Protein AF-A0A931JXU6-F1 (afdb_monomer)

Radius of gyration: 21.73 Å; Cα contacts (8 Å, |Δi|>4): 541; chains: 1; bounding box: 78×46×54 Å

Structure (mmCIF, N/CA/C/O backbone):
data_AF-A0A931JXU6-F1
#
_entry.id   AF-A0A931JXU6-F1
#
loop_
_atom_site.group_PDB
_atom_site.id
_atom_site.type_symbol
_atom_site.label_atom_id
_atom_site.label_alt_id
_atom_site.label_comp_id
_atom_site.label_asym_id
_atom_site.label_entity_id
_atom_site.label_seq_id
_atom_site.pdbx_PDB_ins_code
_atom_site.Cartn_x
_atom_site.Cartn_y
_atom_site.Cartn_z
_atom_site.occupancy
_atom_site.B_iso_or_equiv
_atom_site.auth_seq_id
_atom_site.auth_comp_id
_atom_site.auth_asym_id
_atom_site.auth_atom_id
_atom_site.pdbx_PDB_model_num
ATOM 1 N N . MET A 1 1 ? -25.471 28.695 16.745 1.00 43.34 1 MET A N 1
ATOM 2 C CA . MET A 1 1 ? -24.002 28.592 16.566 1.00 43.34 1 MET A CA 1
ATOM 3 C C . MET A 1 1 ? -23.548 27.222 17.067 1.00 43.34 1 MET A C 1
ATOM 5 O O . MET A 1 1 ? -23.992 26.890 18.157 1.00 43.34 1 MET A O 1
ATOM 9 N N . PRO A 1 2 ? -22.701 26.446 16.356 1.00 46.66 2 PRO A N 1
ATOM 10 C CA . PRO A 1 2 ? -22.175 26.635 15.002 1.00 46.66 2 PRO A CA 1
ATOM 11 C C . PRO A 1 2 ? -22.571 25.490 14.034 1.00 46.66 2 PRO A C 1
ATOM 13 O O . PRO A 1 2 ? -22.176 24.344 14.198 1.00 46.66 2 PRO A O 1
ATOM 16 N N . SER A 1 3 ? -23.256 25.820 12.936 1.00 48.75 3 SER A N 1
ATOM 17 C CA . SER A 1 3 ? -23.432 24.946 11.756 1.00 48.75 3 SER A CA 1
ATOM 18 C C . SER A 1 3 ? -22.192 24.914 10.836 1.00 48.75 3 SER A C 1
ATOM 20 O O . SER A 1 3 ? -22.212 24.309 9.765 1.00 48.75 3 SER A O 1
ATOM 22 N N . HIS A 1 4 ? -21.087 25.543 11.256 1.00 46.47 4 HIS A N 1
ATOM 23 C CA . HIS A 1 4 ? -19.831 25.641 10.502 1.00 46.47 4 HIS A CA 1
ATOM 24 C C . HIS A 1 4 ? -18.908 24.412 10.620 1.00 46.47 4 HIS A C 1
ATOM 26 O O . HIS A 1 4 ? -17.939 24.307 9.864 1.00 46.47 4 HIS A O 1
ATOM 32 N N . ASP A 1 5 ? -19.207 23.463 11.513 1.00 59.47 5 ASP A N 1
ATOM 33 C CA . ASP A 1 5 ? -18.286 22.358 11.821 1.00 59.47 5 ASP A CA 1
ATOM 34 C C . ASP A 1 5 ? -18.431 21.157 10.862 1.00 59.47 5 ASP A C 1
ATOM 36 O O . ASP A 1 5 ? -17.449 20.531 10.454 1.00 59.47 5 ASP A O 1
ATOM 40 N N . HIS A 1 6 ? -19.652 20.878 10.390 1.00 62.09 6 HIS A N 1
ATOM 41 C CA . HIS A 1 6 ? -19.904 19.745 9.491 1.00 62.09 6 HIS A CA 1
ATOM 42 C C . HIS A 1 6 ? -19.288 19.933 8.098 1.00 62.09 6 HIS A C 1
ATOM 44 O O . HIS A 1 6 ? -18.704 18.999 7.545 1.00 62.09 6 HIS A O 1
ATOM 50 N N . THR A 1 7 ? -19.369 21.142 7.535 1.00 72.38 7 THR A N 1
ATOM 51 C CA . THR A 1 7 ? -18.861 21.432 6.183 1.00 72.38 7 THR A CA 1
ATOM 52 C C . THR A 1 7 ? -17.334 21.403 6.135 1.00 72.38 7 THR A C 1
ATOM 54 O O . THR A 1 7 ? -16.753 20.838 5.206 1.00 72.38 7 THR A O 1
ATOM 57 N N . THR A 1 8 ? -16.678 21.942 7.163 1.00 75.44 8 THR A N 1
ATOM 58 C CA . THR A 1 8 ? -15.216 21.949 7.303 1.00 75.44 8 THR A CA 1
ATOM 59 C C . THR A 1 8 ? -14.674 20.535 7.531 1.00 75.44 8 THR A C 1
ATOM 61 O O . THR A 1 8 ? -13.729 20.121 6.857 1.00 75.44 8 THR A O 1
ATOM 64 N N . SER A 1 9 ? -15.329 19.753 8.399 1.00 83.31 9 SER A N 1
ATOM 65 C CA . SER A 1 9 ? -15.004 18.341 8.648 1.00 83.31 9 SER A CA 1
ATOM 66 C C . SER A 1 9 ? -15.115 17.489 7.373 1.00 83.31 9 SER A C 1
ATOM 68 O O . SER A 1 9 ? -14.209 16.713 7.060 1.00 83.31 9 SER A O 1
ATOM 70 N N . HIS A 1 10 ? -16.175 17.686 6.582 1.00 87.44 10 HIS A N 1
ATOM 71 C CA . HIS A 1 10 ? -16.376 16.968 5.321 1.00 87.44 10 HIS A CA 1
ATOM 72 C C . HIS A 1 10 ? -15.339 17.351 4.251 1.00 87.44 10 HIS A C 1
ATOM 74 O O . HIS A 1 10 ? -14.749 16.473 3.620 1.00 87.44 10 HIS A O 1
ATOM 80 N N . ARG A 1 11 ? -15.059 18.652 4.069 1.00 92.31 11 ARG A N 1
ATOM 81 C CA . ARG A 1 11 ? -14.029 19.138 3.127 1.00 92.31 11 ARG A CA 1
ATOM 82 C C . ARG A 1 11 ? -12.656 18.554 3.440 1.00 92.31 11 ARG A C 1
ATOM 84 O O . ARG A 1 11 ? -11.977 18.088 2.529 1.00 92.31 11 ARG A O 1
ATOM 91 N N . LEU A 1 12 ? -12.274 18.531 4.717 1.00 92.81 12 LEU A N 1
ATOM 92 C CA . LEU A 1 12 ? -11.020 17.919 5.146 1.00 92.81 12 LEU A CA 1
ATOM 93 C C . LEU A 1 12 ? -10.972 16.429 4.786 1.00 92.81 12 LEU A C 1
ATOM 95 O O . LEU A 1 12 ? -9.962 15.975 4.259 1.00 92.81 12 LEU A O 1
ATOM 99 N N . GLY A 1 13 ? -12.065 15.692 5.005 1.00 92.00 13 GLY A N 1
ATOM 100 C CA . GLY A 1 13 ? -12.167 14.284 4.615 1.00 92.00 13 GLY A CA 1
ATOM 101 C C . GLY A 1 13 ? -11.973 14.049 3.113 1.00 92.00 13 GLY A C 1
ATOM 102 O O . GLY A 1 13 ? -11.276 13.114 2.719 1.00 92.00 13 GLY A O 1
ATOM 103 N N . VAL A 1 14 ? -12.545 14.915 2.268 1.00 95.25 14 VAL A N 1
ATOM 104 C CA . VAL A 1 14 ? -12.366 14.852 0.805 1.00 95.25 14 VAL A CA 1
ATOM 105 C C . VAL A 1 14 ? -10.914 15.134 0.416 1.00 95.25 14 VAL A C 1
ATOM 107 O O . VAL A 1 14 ? -10.331 14.403 -0.382 1.00 95.25 14 VAL A O 1
ATOM 110 N N . ILE A 1 15 ? -10.298 16.158 1.007 1.00 96.50 15 ILE A N 1
ATOM 111 C CA . ILE A 1 15 ? -8.893 16.487 0.742 1.00 96.50 15 ILE A CA 1
ATOM 112 C C . ILE A 1 15 ? -7.996 15.304 1.117 1.00 96.50 15 ILE A C 1
ATOM 114 O O . ILE A 1 15 ? -7.167 14.880 0.313 1.00 96.50 15 ILE A O 1
ATOM 118 N N . THR A 1 16 ? -8.175 14.722 2.304 1.00 95.81 16 THR A N 1
ATOM 119 C CA . THR A 1 16 ? -7.313 13.627 2.756 1.00 95.81 16 THR A CA 1
ATOM 120 C C . THR A 1 16 ? -7.529 12.335 1.972 1.00 95.81 16 THR A C 1
ATOM 122 O O . THR A 1 1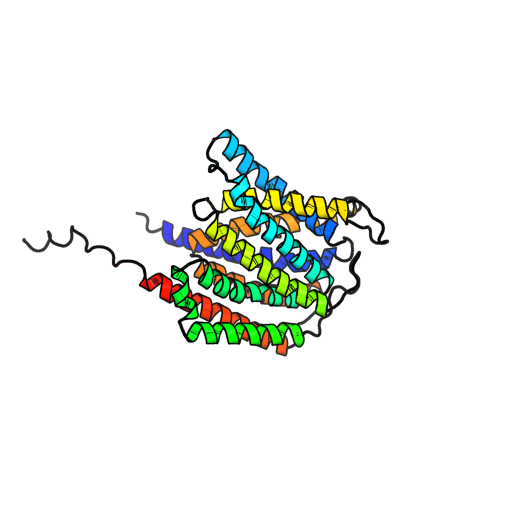6 ? -6.552 11.633 1.705 1.00 95.81 16 THR A O 1
ATOM 125 N N . VAL A 1 17 ? -8.747 12.012 1.519 1.00 96.31 17 VAL A N 1
ATOM 126 C CA . VAL A 1 17 ? -8.941 10.821 0.669 1.00 96.31 17 VAL A CA 1
ATOM 127 C C . VAL A 1 17 ? -8.294 10.992 -0.708 1.00 96.31 17 VAL A C 1
ATOM 129 O O . VAL A 1 17 ? -7.687 10.051 -1.214 1.00 96.31 17 VAL A O 1
ATOM 132 N N . VAL A 1 18 ? -8.337 12.198 -1.285 1.00 96.94 18 VAL A N 1
ATOM 133 C CA . VAL A 1 18 ? -7.654 12.498 -2.554 1.00 96.94 18 VAL A CA 1
ATOM 134 C C . VAL A 1 18 ? -6.137 12.438 -2.381 1.00 96.94 18 VAL A C 1
ATOM 136 O O . VAL A 1 18 ? -5.459 11.799 -3.182 1.00 96.94 18 VAL A O 1
ATOM 139 N N . LEU A 1 19 ? -5.593 13.023 -1.310 1.00 96.81 19 LEU A N 1
ATOM 140 C CA . LEU A 1 19 ? -4.160 12.931 -1.007 1.00 96.81 19 LEU A CA 1
ATOM 141 C C . LEU A 1 19 ? -3.713 11.480 -0.799 1.00 96.81 19 LEU A C 1
ATOM 143 O O . LEU A 1 19 ? -2.657 11.090 -1.291 1.00 96.81 19 LEU A O 1
ATOM 147 N N . THR A 1 20 ? -4.537 10.660 -0.141 1.00 96.50 20 THR A N 1
ATOM 148 C CA . THR A 1 20 ? -4.295 9.214 -0.006 1.00 96.50 20 THR A CA 1
ATOM 149 C C . THR A 1 20 ? -4.226 8.543 -1.373 1.00 96.50 20 THR A C 1
ATOM 151 O O . THR A 1 20 ? -3.269 7.826 -1.661 1.00 96.50 20 THR A O 1
ATOM 154 N N . LEU A 1 21 ? -5.223 8.792 -2.226 1.00 96.94 21 LEU A N 1
ATOM 155 C CA . LEU A 1 21 ? -5.295 8.222 -3.567 1.00 96.94 21 LEU A CA 1
ATOM 156 C C . LEU A 1 21 ? -4.044 8.573 -4.380 1.00 96.94 21 LEU A C 1
ATOM 158 O O . LEU A 1 21 ? -3.439 7.683 -4.974 1.00 96.94 21 LEU A O 1
ATOM 162 N N . LEU A 1 22 ? -3.618 9.837 -4.367 1.00 96.94 22 LEU A N 1
ATOM 163 C CA . LEU A 1 22 ? -2.416 10.288 -5.074 1.00 96.94 22 LEU A CA 1
ATOM 164 C C . LEU A 1 22 ? -1.137 9.661 -4.497 1.00 96.94 22 LEU A C 1
ATOM 166 O O . LEU A 1 22 ? -0.290 9.189 -5.254 1.00 96.94 22 LEU A O 1
ATOM 170 N N . ALA A 1 23 ? -1.015 9.593 -3.171 1.00 96.25 23 ALA A N 1
ATOM 171 C CA . ALA A 1 23 ? 0.143 9.016 -2.489 1.00 96.25 23 ALA A CA 1
ATOM 172 C C . ALA A 1 23 ? 0.322 7.517 -2.764 1.00 96.25 23 ALA A C 1
ATOM 174 O O . ALA A 1 23 ? 1.426 7.034 -3.027 1.00 96.25 23 ALA A O 1
ATOM 175 N N . TRP A 1 24 ? -0.771 6.761 -2.726 1.00 95.62 24 TRP A N 1
ATOM 176 C CA . TRP A 1 24 ? -0.734 5.328 -3.004 1.00 95.62 24 TRP A CA 1
ATOM 177 C C . TRP A 1 24 ? -0.637 5.032 -4.502 1.00 95.62 24 TRP A C 1
ATOM 179 O O . TRP A 1 24 ? -0.071 4.007 -4.876 1.00 95.62 24 TRP A O 1
ATOM 189 N N . SER A 1 25 ? -1.104 5.935 -5.369 1.00 97.00 25 SER A N 1
ATOM 190 C CA . SER A 1 25 ? -0.923 5.808 -6.823 1.00 97.00 25 SER A CA 1
ATOM 191 C C . SER A 1 25 ? 0.504 6.119 -7.275 1.00 97.00 25 SER A C 1
ATOM 193 O O . SER A 1 25 ? 0.990 5.512 -8.224 1.00 97.00 25 SER A O 1
ATOM 195 N N . SER A 1 26 ? 1.217 7.024 -6.602 1.00 96.56 26 SER A N 1
ATOM 196 C CA . SER A 1 26 ? 2.616 7.317 -6.944 1.00 96.56 26 SER A CA 1
ATOM 197 C C . SER A 1 26 ? 3.577 6.203 -6.519 1.00 96.56 26 SER A C 1
ATOM 199 O O . SER A 1 26 ? 4.626 6.021 -7.129 1.00 96.56 26 SER A O 1
ATOM 201 N N . THR A 1 27 ? 3.209 5.414 -5.506 1.00 95.81 27 THR A N 1
ATOM 202 C CA . THR A 1 27 ? 4.066 4.369 -4.932 1.00 95.81 27 THR A CA 1
ATOM 203 C C . THR A 1 27 ? 4.531 3.315 -5.954 1.00 95.81 27 THR A C 1
ATOM 205 O O . THR A 1 27 ? 5.743 3.129 -6.069 1.00 95.81 27 THR A O 1
ATOM 208 N N . PRO A 1 28 ? 3.648 2.649 -6.726 1.00 95.62 28 PRO A N 1
ATOM 209 C CA . PRO A 1 28 ? 4.067 1.722 -7.783 1.00 95.62 28 PRO A CA 1
ATOM 210 C C . PRO A 1 28 ? 4.999 2.352 -8.825 1.00 95.62 28 PRO A C 1
ATOM 212 O O . PRO A 1 28 ? 5.930 1.704 -9.297 1.00 95.62 28 PRO A O 1
ATOM 215 N N . LEU A 1 29 ? 4.778 3.629 -9.156 1.00 95.50 29 LEU A N 1
ATOM 216 C CA . LEU A 1 29 ? 5.592 4.352 -10.134 1.00 95.50 29 LEU A CA 1
ATOM 217 C C . LEU A 1 29 ? 7.003 4.589 -9.602 1.00 95.50 29 LEU A C 1
ATOM 219 O O . LEU A 1 29 ? 7.970 4.342 -10.312 1.00 95.50 29 LEU A O 1
ATOM 223 N N . PHE A 1 30 ? 7.138 5.005 -8.340 1.00 95.94 30 PHE A N 1
ATOM 224 C CA . PHE A 1 30 ? 8.450 5.145 -7.711 1.00 95.94 30 PHE A CA 1
ATOM 225 C C . PHE A 1 30 ? 9.186 3.811 -7.628 1.00 95.94 30 PHE A C 1
ATOM 227 O O . PHE A 1 30 ? 10.376 3.764 -7.921 1.00 95.94 30 PHE A O 1
ATOM 234 N N . ILE A 1 31 ? 8.490 2.721 -7.292 1.00 95.38 31 ILE A N 1
ATOM 235 C CA . ILE A 1 31 ? 9.105 1.388 -7.267 1.00 95.38 31 ILE A CA 1
ATOM 236 C C . ILE A 1 31 ? 9.690 1.044 -8.638 1.00 95.38 31 ILE A C 1
ATOM 238 O O . ILE A 1 31 ? 10.838 0.621 -8.705 1.00 95.38 31 ILE A O 1
ATOM 242 N N . GLN A 1 32 ? 8.951 1.278 -9.725 1.00 93.56 32 GLN A N 1
ATOM 243 C CA . GLN A 1 32 ? 9.463 1.023 -11.076 1.00 93.56 32 GLN A CA 1
ATOM 244 C C . GLN A 1 32 ? 10.580 1.963 -11.492 1.00 93.56 32 GLN A C 1
ATOM 246 O O . GLN A 1 32 ? 11.544 1.517 -12.104 1.00 93.56 32 GLN A O 1
ATOM 251 N N . HIS A 1 33 ? 10.475 3.241 -11.136 1.00 93.81 33 HIS A N 1
ATOM 252 C CA . HIS A 1 33 ? 11.523 4.214 -11.407 1.00 93.81 33 HIS A CA 1
ATOM 253 C C . HIS A 1 33 ? 12.861 3.779 -10.791 1.00 93.81 33 HIS A C 1
ATOM 255 O O . HIS A 1 33 ? 13.890 3.826 -11.461 1.00 93.81 33 HIS A O 1
ATOM 261 N N . PHE A 1 34 ? 12.835 3.296 -9.545 1.00 94.62 34 PHE A N 1
ATOM 262 C CA . PHE A 1 34 ? 14.031 2.852 -8.830 1.00 94.62 34 PHE A CA 1
ATOM 263 C C . PHE A 1 34 ? 14.433 1.397 -9.105 1.00 94.62 34 PHE A C 1
ATOM 265 O O . PHE A 1 34 ? 15.553 1.028 -8.774 1.00 94.62 34 PHE A O 1
ATOM 272 N N . ALA A 1 35 ? 13.592 0.575 -9.741 1.00 94.12 35 ALA A N 1
ATOM 273 C CA . ALA A 1 35 ? 13.919 -0.828 -10.034 1.00 94.12 35 ALA A CA 1
ATOM 274 C C . ALA A 1 35 ? 15.150 -0.989 -10.948 1.00 94.12 35 ALA A C 1
ATOM 276 O O . ALA A 1 35 ? 15.780 -2.043 -10.965 1.00 94.12 35 ALA A O 1
ATOM 277 N N . HIS A 1 36 ? 15.505 0.056 -11.701 1.00 90.12 36 HIS A N 1
ATOM 278 C CA . HIS A 1 36 ? 16.698 0.093 -12.548 1.00 90.12 36 HIS A CA 1
ATOM 279 C C . HIS A 1 36 ? 18.004 0.312 -11.770 1.00 90.12 36 HIS A C 1
ATOM 281 O O . HIS A 1 36 ? 19.072 0.009 -12.292 1.00 90.12 36 HIS A O 1
ATOM 287 N N . SER A 1 37 ? 17.937 0.865 -10.556 1.00 91.44 37 SER A N 1
ATOM 288 C CA . SER A 1 37 ? 19.110 1.234 -9.750 1.00 91.44 37 SER A CA 1
ATOM 289 C C . SER A 1 37 ? 19.187 0.511 -8.408 1.00 91.44 37 SER A C 1
ATOM 291 O O . SER A 1 37 ? 20.269 0.406 -7.838 1.00 91.44 37 SER A O 1
ATOM 293 N N . LEU A 1 38 ? 18.065 0.000 -7.907 1.00 94.44 38 LEU A N 1
ATOM 294 C CA . LEU A 1 38 ? 17.972 -0.727 -6.650 1.00 94.44 38 LEU A CA 1
ATOM 295 C C . LEU A 1 38 ? 17.362 -2.096 -6.870 1.00 94.44 38 LEU A C 1
ATOM 297 O O . LEU A 1 38 ? 16.402 -2.237 -7.624 1.00 94.44 38 LEU A O 1
ATOM 301 N N . ASP A 1 39 ? 17.876 -3.081 -6.141 1.00 95.19 39 ASP A N 1
ATOM 302 C CA . ASP A 1 39 ? 17.159 -4.330 -5.962 1.00 95.19 39 ASP A CA 1
ATOM 303 C C . ASP A 1 39 ? 15.946 -4.129 -5.036 1.00 95.19 39 ASP A C 1
ATOM 305 O O . ASP A 1 39 ? 15.841 -3.181 -4.244 1.00 95.19 39 ASP A O 1
ATOM 309 N N . VAL A 1 40 ? 15.016 -5.072 -5.127 1.00 95.69 40 VAL A N 1
ATOM 310 C CA . VAL A 1 40 ? 13.751 -5.049 -4.391 1.00 95.69 40 VAL A CA 1
ATOM 311 C C . VAL A 1 40 ? 13.918 -5.057 -2.871 1.00 95.69 40 VAL A C 1
ATOM 313 O O . VAL A 1 40 ? 13.136 -4.403 -2.176 1.00 95.69 40 VAL A O 1
ATOM 316 N N . TRP A 1 41 ? 14.921 -5.756 -2.340 1.00 96.88 41 TRP A N 1
ATOM 317 C CA . TRP A 1 41 ? 15.167 -5.872 -0.907 1.00 96.88 41 TRP A CA 1
ATOM 318 C C . TRP A 1 41 ? 15.746 -4.577 -0.354 1.00 96.88 41 TRP A C 1
ATOM 320 O O . TRP A 1 41 ? 15.212 -4.063 0.630 1.00 96.88 41 TRP A O 1
ATOM 330 N N . SER A 1 42 ? 16.747 -3.998 -1.025 1.00 96.56 42 SER A N 1
ATOM 331 C CA . SER A 1 42 ? 17.256 -2.652 -0.715 1.00 96.56 42 SER A CA 1
ATOM 332 C C . SER A 1 42 ? 16.146 -1.612 -0.758 1.00 96.56 42 SER A C 1
ATOM 334 O O . SER A 1 42 ? 15.972 -0.836 0.185 1.00 96.56 42 SER A O 1
ATOM 336 N N . SER A 1 43 ? 15.348 -1.622 -1.829 1.00 95.62 43 SER A N 1
ATOM 337 C CA . SER A 1 43 ? 14.244 -0.682 -1.997 1.00 95.62 43 SER A CA 1
ATOM 338 C C . SER A 1 43 ? 13.232 -0.800 -0.852 1.00 95.62 43 SER A C 1
ATOM 340 O O . SER A 1 43 ? 12.925 0.191 -0.190 1.00 95.62 43 SER A O 1
ATOM 342 N N . ASN A 1 44 ? 12.738 -2.002 -0.549 1.00 95.94 44 ASN A N 1
ATOM 343 C CA . ASN A 1 44 ? 11.747 -2.181 0.514 1.00 95.94 44 ASN A CA 1
ATOM 344 C C . ASN A 1 44 ? 12.305 -1.913 1.914 1.00 95.94 44 ASN A C 1
ATOM 346 O O . ASN A 1 44 ? 11.625 -1.257 2.709 1.00 95.94 44 ASN A O 1
ATOM 350 N N . GLY A 1 45 ? 13.510 -2.402 2.215 1.00 97.19 45 GLY A N 1
ATOM 351 C CA . GLY A 1 45 ? 14.142 -2.255 3.524 1.00 97.19 45 GLY A CA 1
ATOM 352 C C . GLY A 1 45 ? 14.296 -0.790 3.913 1.00 97.19 45 GLY A C 1
ATOM 353 O O . GLY A 1 45 ? 13.792 -0.376 4.957 1.00 97.19 45 GLY A O 1
ATOM 354 N N . TRP A 1 46 ? 14.886 0.024 3.035 1.00 97.38 46 TRP A N 1
ATOM 355 C CA . TRP A 1 46 ? 15.054 1.455 3.287 1.00 97.38 46 TRP A CA 1
ATOM 356 C C . TRP A 1 46 ? 13.732 2.214 3.366 1.00 97.38 46 TRP A C 1
ATOM 358 O O . TRP A 1 46 ? 13.530 2.997 4.298 1.00 97.38 46 TRP A O 1
ATOM 368 N N . ARG A 1 47 ? 12.795 1.964 2.440 1.00 96.31 47 ARG A N 1
ATOM 369 C CA . ARG A 1 47 ? 11.495 2.661 2.436 1.00 96.31 47 ARG A CA 1
ATOM 370 C C . ARG A 1 47 ? 10.737 2.440 3.744 1.00 96.31 47 ARG A C 1
ATOM 372 O O . ARG A 1 47 ? 10.173 3.384 4.305 1.00 96.31 47 ARG A O 1
ATOM 379 N N . TYR A 1 48 ? 10.759 1.213 4.262 1.00 95.94 48 TYR A N 1
ATOM 380 C CA . TYR A 1 48 ? 10.139 0.893 5.544 1.00 95.94 48 TYR A CA 1
ATOM 381 C C . TYR A 1 48 ? 10.953 1.353 6.752 1.00 95.94 48 TYR A C 1
ATOM 383 O O . TYR A 1 48 ? 10.343 1.747 7.744 1.00 95.94 48 TYR A O 1
ATOM 391 N N . ALA A 1 49 ? 12.285 1.376 6.682 1.00 97.00 49 ALA A N 1
ATOM 392 C CA . ALA A 1 49 ? 13.120 1.949 7.736 1.00 97.00 49 ALA A CA 1
ATOM 393 C C . ALA A 1 49 ? 12.803 3.439 7.947 1.00 97.00 49 ALA A C 1
ATOM 395 O O . ALA A 1 49 ? 12.556 3.863 9.077 1.00 97.00 49 ALA A O 1
ATOM 396 N N . PHE A 1 50 ? 12.699 4.224 6.868 1.00 95.94 50 PHE A N 1
ATOM 397 C CA . PHE A 1 50 ? 12.309 5.636 6.957 1.00 95.94 50 PHE A CA 1
ATOM 398 C C . PHE A 1 50 ? 10.913 5.812 7.557 1.00 95.94 50 PHE A C 1
ATOM 400 O O . PHE A 1 50 ? 10.716 6.634 8.455 1.00 95.94 50 PHE A O 1
ATOM 407 N N . ALA A 1 51 ? 9.943 5.012 7.109 1.00 93.38 51 ALA A N 1
ATOM 408 C CA . ALA A 1 51 ? 8.598 5.047 7.672 1.00 93.38 51 ALA A CA 1
ATOM 409 C C . ALA A 1 51 ? 8.590 4.671 9.164 1.00 93.38 51 ALA A C 1
ATOM 411 O O . ALA A 1 51 ? 7.918 5.325 9.961 1.00 93.38 51 ALA A O 1
ATOM 412 N N . ALA A 1 52 ? 9.358 3.657 9.565 1.00 95.62 52 ALA A N 1
ATOM 413 C CA . ALA A 1 52 ? 9.478 3.242 10.955 1.00 95.62 52 ALA A CA 1
ATOM 414 C C . ALA A 1 52 ? 10.067 4.347 11.837 1.00 95.62 52 ALA A C 1
ATOM 416 O O . ALA A 1 52 ? 9.510 4.607 12.902 1.00 95.62 52 ALA A O 1
ATOM 417 N N . ILE A 1 53 ? 11.101 5.056 11.375 1.00 96.25 53 ILE A N 1
ATOM 418 C CA . ILE A 1 53 ? 11.675 6.209 12.088 1.00 96.25 53 ILE A CA 1
ATOM 419 C C . ILE A 1 53 ? 10.618 7.299 12.299 1.00 96.25 53 ILE A C 1
ATOM 421 O O . ILE A 1 53 ? 10.474 7.802 13.411 1.00 96.25 53 ILE A O 1
ATOM 425 N N . ILE A 1 54 ? 9.830 7.621 11.270 1.00 94.75 54 ILE A N 1
ATOM 426 C CA . ILE A 1 54 ? 8.760 8.631 11.360 1.00 94.75 54 ILE A CA 1
ATOM 427 C C . ILE A 1 54 ? 7.678 8.224 12.368 1.00 94.75 54 ILE A C 1
ATOM 429 O O . ILE A 1 54 ? 7.135 9.075 13.073 1.00 94.75 54 ILE A O 1
ATOM 433 N N . TRP A 1 55 ? 7.371 6.929 12.464 1.00 94.44 55 TRP A N 1
ATOM 434 C CA . TRP A 1 55 ? 6.325 6.413 13.349 1.00 94.44 55 TRP A CA 1
ATOM 435 C C . TRP A 1 55 ? 6.796 6.030 14.753 1.00 94.44 55 TRP A C 1
ATOM 437 O O . TRP A 1 55 ? 5.968 5.909 15.660 1.00 94.44 55 TRP A O 1
ATOM 447 N N . ALA A 1 56 ? 8.102 5.887 14.976 1.00 96.44 56 ALA A N 1
ATOM 448 C CA . ALA A 1 56 ? 8.665 5.541 16.277 1.00 96.44 56 ALA A CA 1
ATOM 449 C C . ALA A 1 56 ? 8.262 6.523 17.402 1.00 96.44 56 ALA A C 1
ATOM 451 O O . ALA A 1 56 ? 7.880 6.042 18.476 1.00 96.44 56 ALA A O 1
ATOM 452 N N . PRO A 1 57 ? 8.230 7.861 17.193 1.00 96.50 57 PRO A N 1
ATOM 453 C CA . PRO A 1 57 ? 7.793 8.811 18.215 1.00 96.50 57 PRO A CA 1
ATOM 454 C C . PRO A 1 57 ? 6.405 8.519 18.790 1.00 96.50 57 PRO A C 1
ATOM 456 O O . PRO A 1 57 ? 6.207 8.697 19.989 1.00 96.50 57 PRO A O 1
ATOM 459 N N . VAL A 1 58 ? 5.456 8.012 17.993 1.00 94.94 58 VAL A N 1
ATOM 460 C CA . VAL A 1 58 ? 4.103 7.677 18.479 1.00 94.94 58 VAL A CA 1
ATOM 461 C C . VAL A 1 58 ? 4.157 6.604 19.566 1.00 94.94 58 VAL A C 1
ATOM 463 O O . VAL A 1 58 ? 3.481 6.718 20.591 1.00 94.94 58 VAL A O 1
ATOM 466 N N . LEU A 1 59 ? 5.002 5.588 19.386 1.00 96.44 59 LEU A N 1
ATOM 467 C CA . LEU A 1 59 ? 5.172 4.517 20.366 1.00 96.44 59 LEU A CA 1
ATOM 468 C C . LEU A 1 59 ? 6.015 4.964 21.558 1.00 96.44 59 LEU A C 1
ATOM 470 O O . LEU A 1 59 ? 5.674 4.633 22.692 1.00 96.44 59 LEU A O 1
ATOM 474 N N . ILE A 1 60 ? 7.080 5.734 21.324 1.00 97.12 60 ILE A N 1
ATOM 475 C CA . ILE A 1 60 ? 7.947 6.254 22.391 1.00 97.12 60 ILE A CA 1
ATOM 476 C C . ILE A 1 60 ? 7.135 7.159 23.323 1.00 97.12 60 ILE A C 1
ATOM 478 O O . ILE A 1 60 ? 7.089 6.922 24.531 1.00 97.12 60 ILE A O 1
ATOM 482 N N . ILE A 1 61 ? 6.421 8.142 22.768 1.00 97.12 61 ILE A N 1
ATOM 483 C CA . ILE A 1 61 ? 5.571 9.061 23.534 1.00 97.12 61 ILE A CA 1
ATOM 484 C C . ILE A 1 61 ? 4.455 8.287 24.238 1.00 97.12 61 ILE A C 1
ATOM 486 O O . ILE A 1 61 ? 4.215 8.509 25.425 1.00 97.12 61 ILE A O 1
ATOM 490 N N . GLY A 1 62 ? 3.803 7.345 23.550 1.00 95.69 62 GLY A N 1
ATOM 491 C CA . GLY A 1 62 ? 2.771 6.508 24.159 1.00 95.69 62 GLY A CA 1
ATOM 492 C C . GLY A 1 62 ? 3.297 5.669 25.329 1.00 95.69 62 GLY A C 1
ATOM 493 O O . GLY A 1 62 ? 2.616 5.520 26.345 1.00 95.69 62 GLY A O 1
ATOM 494 N N . ARG A 1 63 ? 4.522 5.137 25.225 1.00 95.25 63 ARG A N 1
ATOM 495 C CA . ARG A 1 63 ? 5.171 4.357 26.288 1.00 95.25 63 ARG A CA 1
ATOM 496 C C . ARG A 1 63 ? 5.495 5.232 27.492 1.00 95.25 63 ARG A C 1
ATOM 498 O O . ARG A 1 63 ? 5.174 4.837 28.612 1.00 95.25 63 ARG A O 1
ATOM 505 N N . VAL A 1 64 ? 6.077 6.410 27.264 1.00 96.81 64 VAL A N 1
ATOM 506 C CA . VAL A 1 64 ? 6.405 7.386 28.318 1.00 96.81 64 VAL A CA 1
ATOM 507 C C . VAL A 1 64 ? 5.140 7.849 29.042 1.00 96.81 64 VAL A C 1
ATOM 509 O O . VAL A 1 64 ? 5.106 7.874 30.269 1.00 96.81 64 VAL A O 1
ATOM 512 N N . ARG A 1 65 ? 4.064 8.131 28.297 1.00 96.06 65 ARG A N 1
ATOM 513 C CA . ARG A 1 65 ? 2.763 8.545 28.852 1.00 96.06 65 ARG A CA 1
ATOM 514 C C . ARG A 1 65 ? 1.915 7.390 29.392 1.00 96.06 65 ARG A C 1
ATOM 516 O O . ARG A 1 65 ? 0.829 7.637 29.903 1.00 96.06 65 ARG A O 1
ATOM 523 N N . ARG A 1 66 ? 2.385 6.141 29.281 1.00 93.75 66 ARG A N 1
ATOM 524 C CA . ARG A 1 66 ? 1.664 4.917 29.682 1.00 93.75 66 ARG A CA 1
ATOM 525 C C . ARG A 1 66 ? 0.269 4.786 29.048 1.00 93.75 66 ARG A C 1
ATOM 527 O O . ARG A 1 66 ? -0.630 4.209 29.649 1.00 93.75 66 ARG A O 1
ATOM 534 N N . THR A 1 67 ? 0.101 5.284 27.823 1.00 94.06 67 THR A N 1
ATOM 535 C CA . THR A 1 67 ? -1.163 5.223 27.067 1.00 94.06 67 THR A CA 1
ATOM 536 C C . THR A 1 67 ? -1.226 4.048 26.090 1.00 94.06 67 THR A C 1
ATOM 538 O O . THR A 1 67 ? -2.254 3.838 25.450 1.00 94.06 67 THR A O 1
ATOM 541 N N . LEU A 1 68 ? -0.144 3.270 25.952 1.00 94.81 68 LEU A N 1
ATOM 542 C CA . LEU A 1 68 ? -0.138 2.104 25.068 1.00 94.81 68 LEU A CA 1
ATOM 543 C C . LEU A 1 68 ? -0.997 0.962 25.637 1.00 94.81 68 LEU A C 1
ATOM 545 O O . LEU A 1 68 ? -0.823 0.591 26.803 1.00 94.81 68 LEU A O 1
ATOM 549 N N . PRO A 1 69 ? -1.854 0.336 24.811 1.00 93.81 69 PRO A N 1
ATOM 550 C CA . PRO A 1 69 ? -2.612 -0.844 25.206 1.00 93.81 69 PRO A CA 1
ATOM 551 C C . PRO A 1 69 ? -1.711 -1.994 25.668 1.00 93.81 69 PRO A C 1
ATOM 553 O O . PRO A 1 69 ? -0.641 -2.250 25.100 1.00 93.81 69 PRO A O 1
ATOM 556 N N . LYS A 1 70 ? -2.166 -2.743 26.677 1.00 92.50 70 LYS A N 1
ATOM 557 C CA . LYS A 1 70 ? -1.465 -3.947 27.142 1.00 92.50 70 LYS A CA 1
ATOM 558 C C . LYS A 1 70 ? -1.387 -4.977 26.011 1.00 92.50 70 LYS A C 1
ATOM 560 O O . LYS A 1 70 ? -2.352 -5.201 25.285 1.00 92.50 70 LYS A O 1
ATOM 565 N N . GLY A 1 71 ? -0.218 -5.598 25.859 1.00 93.69 71 GLY A N 1
ATOM 566 C CA . GLY A 1 71 ? 0.009 -6.629 24.845 1.00 93.69 71 GLY A CA 1
ATOM 567 C C . GLY A 1 71 ? 0.068 -6.122 23.400 1.00 93.69 71 GLY A C 1
ATOM 568 O O . GLY A 1 71 ? 0.080 -6.954 22.497 1.00 93.69 71 GLY A O 1
ATOM 569 N N . LEU A 1 72 ? 0.137 -4.802 23.158 1.00 96.00 72 LEU A N 1
ATOM 570 C CA . LEU A 1 72 ? 0.196 -4.219 21.807 1.00 96.00 72 LEU A CA 1
ATOM 571 C C . LEU A 1 72 ? 1.256 -4.889 20.919 1.00 96.00 72 LEU A C 1
ATOM 573 O O . LEU A 1 72 ? 0.959 -5.243 19.785 1.00 96.00 72 LEU A O 1
ATOM 577 N N . ALA A 1 73 ? 2.456 -5.117 21.459 1.00 94.12 73 ALA A N 1
ATOM 578 C CA . ALA A 1 73 ? 3.557 -5.781 20.761 1.00 94.12 73 ALA A CA 1
ATOM 579 C C . ALA A 1 73 ? 3.147 -7.150 20.186 1.00 94.12 73 ALA A C 1
ATOM 581 O O . ALA A 1 73 ? 3.304 -7.411 18.996 1.00 94.12 73 ALA A O 1
ATOM 582 N N . TRP A 1 74 ? 2.525 -7.997 21.013 1.00 94.81 74 TRP A N 1
ATOM 583 C CA . TRP A 1 74 ? 2.084 -9.326 20.591 1.00 94.81 74 TRP A CA 1
ATOM 584 C C . TRP A 1 74 ? 0.873 -9.275 19.654 1.00 94.81 74 TRP A C 1
ATOM 586 O O . TRP A 1 74 ? 0.775 -10.037 18.692 1.00 94.81 74 TRP A O 1
ATOM 596 N N . ARG A 1 75 ? -0.055 -8.350 19.903 1.00 96.69 75 ARG A N 1
ATOM 597 C CA . ARG A 1 75 ? -1.242 -8.160 19.060 1.00 96.69 75 ARG A CA 1
ATOM 598 C C . ARG A 1 75 ? -0.866 -7.675 17.656 1.00 96.69 75 ARG A C 1
ATOM 600 O O . ARG A 1 75 ? -1.510 -8.083 16.693 1.00 96.69 75 ARG A O 1
ATOM 607 N N . ALA A 1 76 ? 0.186 -6.862 17.545 1.00 97.25 76 ALA A N 1
ATOM 608 C CA . ALA A 1 76 ? 0.685 -6.319 16.287 1.00 97.25 76 ALA A CA 1
ATOM 609 C C . ALA A 1 76 ? 1.559 -7.298 15.486 1.00 97.25 76 ALA A C 1
ATOM 611 O O . ALA A 1 76 ? 1.674 -7.120 14.275 1.00 97.25 76 ALA A O 1
ATOM 612 N N . LEU A 1 77 ? 2.148 -8.339 16.092 1.00 97.44 77 LEU A N 1
ATOM 613 C CA . LEU A 1 77 ? 3.095 -9.196 15.367 1.00 97.44 77 LEU A CA 1
ATOM 614 C C . LEU A 1 77 ? 2.446 -9.933 14.188 1.00 97.44 77 LEU A C 1
ATOM 616 O O . LEU A 1 77 ? 2.944 -9.862 13.070 1.00 97.44 77 LEU A O 1
ATOM 620 N N . THR A 1 78 ? 1.313 -10.603 14.414 1.00 97.50 78 THR A N 1
ATOM 621 C CA . THR A 1 78 ? 0.619 -11.361 13.360 1.00 97.50 78 THR A CA 1
ATOM 622 C C . THR A 1 78 ? 0.222 -10.496 12.157 1.00 97.50 78 THR A C 1
ATOM 624 O O . THR A 1 78 ? 0.611 -10.856 11.046 1.00 97.50 78 THR A O 1
ATOM 627 N N . PRO A 1 79 ? -0.474 -9.348 12.314 1.00 97.44 79 PRO A N 1
ATOM 628 C CA . PRO A 1 79 ? -0.748 -8.486 11.166 1.00 97.44 79 PRO A CA 1
ATOM 629 C C . PRO A 1 79 ? 0.541 -7.958 10.518 1.00 97.44 79 PRO A C 1
ATOM 631 O O . PRO A 1 79 ? 0.580 -7.811 9.302 1.00 97.44 79 PRO A O 1
ATOM 634 N N . SER A 1 80 ? 1.620 -7.747 11.277 1.00 98.00 80 SER A N 1
ATOM 635 C CA . SER A 1 80 ? 2.906 -7.310 10.708 1.00 98.00 80 SER A CA 1
ATOM 636 C C . SER A 1 80 ? 3.579 -8.361 9.833 1.00 98.00 80 SER A C 1
ATOM 638 O O . SER A 1 80 ? 4.216 -7.991 8.856 1.00 98.00 80 SER A O 1
ATOM 640 N N . ILE A 1 81 ? 3.423 -9.653 10.135 1.00 98.19 81 ILE A N 1
ATOM 641 C CA . ILE A 1 81 ? 3.938 -10.739 9.286 1.00 98.19 81 ILE A CA 1
ATOM 642 C C . ILE A 1 81 ? 3.199 -10.749 7.945 1.00 98.19 81 ILE A C 1
ATOM 644 O O . ILE A 1 81 ? 3.838 -10.754 6.894 1.00 98.19 81 ILE A O 1
ATOM 648 N N . PHE A 1 82 ? 1.862 -10.682 7.974 1.00 98.19 82 PHE A N 1
ATOM 649 C CA . PHE A 1 82 ? 1.057 -10.562 6.753 1.00 98.19 82 PHE A CA 1
ATOM 650 C C . PHE A 1 82 ? 1.419 -9.309 5.960 1.00 98.19 82 PHE A C 1
ATOM 652 O O . PHE A 1 82 ? 1.578 -9.382 4.745 1.00 98.19 82 PHE A O 1
ATOM 659 N N . ASN A 1 83 ? 1.590 -8.175 6.644 1.00 97.69 83 ASN A N 1
ATOM 660 C CA . ASN A 1 83 ? 1.977 -6.930 6.000 1.00 97.69 83 ASN A CA 1
ATOM 661 C C . ASN A 1 83 ? 3.377 -7.028 5.382 1.00 97.69 83 ASN A C 1
ATOM 663 O O . ASN A 1 83 ? 3.529 -6.699 4.217 1.00 97.69 83 ASN A O 1
ATOM 667 N N . ALA A 1 84 ? 4.386 -7.525 6.100 1.00 98.25 84 ALA A N 1
ATOM 668 C CA . ALA A 1 84 ? 5.743 -7.677 5.575 1.00 98.25 84 ALA A CA 1
ATOM 669 C C . ALA A 1 84 ? 5.782 -8.594 4.350 1.00 98.25 84 ALA A C 1
ATOM 671 O O . ALA A 1 84 ? 6.315 -8.207 3.313 1.00 98.25 84 ALA A O 1
ATOM 672 N N . ALA A 1 85 ? 5.142 -9.763 4.427 1.00 98.25 85 ALA A N 1
ATOM 673 C CA . ALA A 1 85 ? 5.038 -10.670 3.290 1.00 98.25 85 ALA A CA 1
ATOM 674 C C . ALA A 1 85 ? 4.292 -10.018 2.111 1.00 98.25 85 ALA A C 1
ATOM 676 O O . ALA A 1 85 ? 4.744 -10.098 0.969 1.00 98.25 85 ALA A O 1
ATOM 677 N N . GLY A 1 86 ? 3.176 -9.335 2.387 1.00 97.62 86 GLY A N 1
ATOM 678 C CA . GLY A 1 86 ? 2.387 -8.624 1.382 1.00 97.62 86 GLY A CA 1
ATOM 679 C C . GLY A 1 86 ? 3.171 -7.503 0.707 1.00 97.62 86 GLY A C 1
ATOM 680 O O . GLY A 1 86 ? 3.107 -7.368 -0.508 1.00 97.62 86 GLY A O 1
ATOM 681 N N . GLN A 1 87 ? 3.970 -6.748 1.461 1.00 96.69 87 GLN A N 1
ATOM 682 C CA . GLN A 1 87 ? 4.823 -5.668 0.955 1.00 96.69 87 GLN A CA 1
ATOM 683 C C . GLN A 1 87 ? 5.996 -6.189 0.126 1.00 96.69 87 GLN A C 1
ATOM 685 O O . GLN A 1 87 ? 6.354 -5.575 -0.881 1.00 96.69 87 GLN A O 1
ATOM 690 N N . THR A 1 88 ? 6.563 -7.337 0.493 1.00 97.56 88 THR A N 1
ATOM 691 C CA . THR A 1 88 ? 7.558 -8.031 -0.332 1.00 97.56 88 THR A CA 1
ATOM 692 C C . THR A 1 88 ? 6.944 -8.480 -1.655 1.00 97.56 88 THR A C 1
ATOM 694 O O . THR A 1 88 ? 7.477 -8.143 -2.709 1.00 97.56 88 THR A O 1
ATOM 697 N N . ALA A 1 89 ? 5.790 -9.154 -1.626 1.00 97.62 89 ALA A N 1
ATOM 698 C CA . ALA A 1 89 ? 5.091 -9.582 -2.840 1.00 97.62 89 ALA A CA 1
ATOM 699 C C . ALA A 1 89 ? 4.659 -8.390 -3.716 1.00 97.62 89 ALA A C 1
ATOM 701 O O . ALA A 1 89 ? 4.849 -8.404 -4.930 1.00 97.62 89 ALA A O 1
ATOM 702 N N . PHE A 1 90 ? 4.146 -7.328 -3.090 1.00 96.31 90 PHE A N 1
ATOM 703 C CA . PHE A 1 90 ? 3.780 -6.068 -3.730 1.00 96.31 90 PHE A CA 1
ATOM 704 C C . PHE A 1 90 ? 4.964 -5.452 -4.472 1.00 96.31 90 PHE A C 1
ATOM 706 O O . PHE A 1 90 ? 4.864 -5.200 -5.670 1.00 96.31 90 PHE A O 1
ATOM 713 N N . ALA A 1 91 ? 6.094 -5.243 -3.793 1.00 96.00 91 ALA A N 1
ATOM 714 C CA . ALA A 1 91 ? 7.263 -4.633 -4.412 1.00 96.00 91 ALA A CA 1
ATOM 715 C C . ALA A 1 91 ? 7.842 -5.520 -5.516 1.00 96.00 91 ALA A C 1
ATOM 717 O O . ALA A 1 91 ? 8.042 -5.031 -6.625 1.00 96.00 91 ALA A O 1
ATOM 718 N N . LEU A 1 92 ? 8.016 -6.822 -5.253 1.00 95.81 92 LEU A N 1
ATOM 719 C CA . LEU A 1 92 ? 8.497 -7.786 -6.246 1.00 95.81 92 LEU A CA 1
ATOM 720 C C . LEU A 1 92 ? 7.618 -7.801 -7.498 1.00 95.81 92 LEU A C 1
ATOM 722 O O . LEU A 1 92 ? 8.145 -7.865 -8.605 1.00 95.81 92 LEU A O 1
ATOM 726 N N . SER A 1 93 ? 6.292 -7.690 -7.361 1.00 95.75 93 SER A N 1
ATOM 727 C CA . SER A 1 93 ? 5.399 -7.686 -8.524 1.00 95.75 93 SER A CA 1
ATOM 728 C C . SER A 1 93 ? 5.770 -6.588 -9.529 1.00 95.75 93 SER A C 1
ATOM 730 O O . SER A 1 93 ? 5.864 -6.859 -10.724 1.00 95.75 93 SER A O 1
ATOM 732 N N . PHE A 1 94 ? 6.113 -5.385 -9.062 1.00 94.88 94 PHE A N 1
ATOM 733 C CA . PHE A 1 94 ? 6.471 -4.263 -9.933 1.00 94.88 94 PHE A CA 1
ATOM 734 C C . PHE A 1 94 ? 7.868 -4.363 -10.550 1.00 94.88 94 PHE A C 1
ATOM 736 O O . PHE A 1 94 ? 8.167 -3.595 -11.462 1.00 94.88 94 PHE A O 1
ATOM 743 N N . TYR A 1 95 ? 8.696 -5.313 -10.107 1.00 94.62 95 TYR A N 1
ATOM 744 C CA . TYR A 1 95 ? 9.947 -5.676 -10.783 1.00 94.62 95 TYR A CA 1
ATOM 745 C C . TYR A 1 95 ? 9.689 -6.626 -11.966 1.00 94.62 95 TYR A C 1
ATOM 747 O O . TYR A 1 95 ? 10.540 -6.768 -12.839 1.00 94.62 95 TYR A O 1
ATOM 755 N N . HIS A 1 96 ? 8.507 -7.248 -12.036 1.00 92.62 96 HIS A N 1
ATOM 756 C CA . HIS A 1 96 ? 8.147 -8.209 -13.081 1.00 92.62 96 HIS A CA 1
ATOM 757 C C . HIS A 1 96 ? 7.078 -7.705 -14.065 1.00 92.62 96 HIS A C 1
ATOM 759 O O . HIS A 1 96 ? 7.097 -8.104 -15.230 1.00 92.62 96 HIS A O 1
ATOM 765 N N . ILE A 1 97 ? 6.146 -6.854 -13.625 1.00 93.12 97 ILE A N 1
ATOM 766 C CA . ILE A 1 97 ? 5.017 -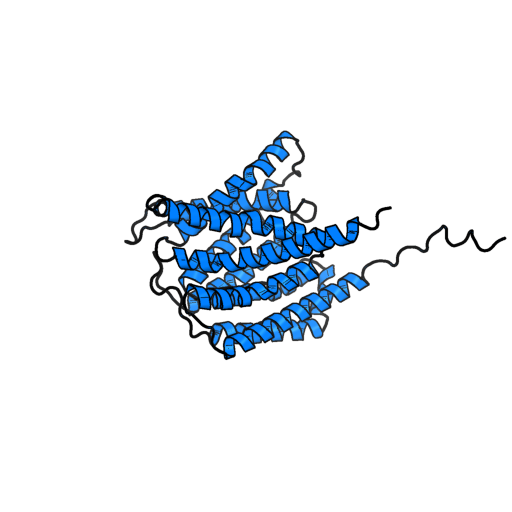6.344 -14.427 1.00 93.12 97 ILE A CA 1
ATOM 767 C C . ILE A 1 97 ? 4.850 -4.829 -14.278 1.00 93.12 97 ILE A C 1
ATOM 769 O O . ILE A 1 97 ? 5.406 -4.226 -13.360 1.00 93.12 97 ILE A O 1
ATOM 773 N N . ASP A 1 98 ? 4.113 -4.196 -15.198 1.00 92.56 98 ASP A N 1
ATOM 774 C CA . ASP A 1 98 ? 3.871 -2.750 -15.175 1.00 92.56 98 ASP A CA 1
ATOM 775 C C . ASP A 1 98 ? 3.011 -2.307 -13.971 1.00 92.56 98 ASP A C 1
ATOM 777 O O . ASP A 1 98 ? 2.336 -3.104 -13.308 1.00 92.56 98 ASP A O 1
ATOM 781 N N . ALA A 1 99 ? 3.069 -1.008 -13.667 1.00 93.81 99 ALA A N 1
ATOM 782 C CA . ALA A 1 99 ? 2.560 -0.460 -12.418 1.00 93.81 99 ALA A CA 1
ATOM 783 C C . ALA A 1 99 ? 1.037 -0.574 -12.346 1.00 93.81 99 ALA A C 1
ATOM 785 O O . ALA A 1 99 ? 0.476 -0.845 -11.279 1.00 93.81 99 ALA A O 1
ATOM 786 N N . ALA A 1 100 ? 0.354 -0.400 -13.476 1.00 93.06 100 ALA A N 1
ATOM 787 C CA . ALA A 1 100 ? -1.092 -0.517 -13.514 1.00 93.06 100 ALA A CA 1
ATOM 788 C C . ALA A 1 100 ? -1.539 -1.975 -13.421 1.00 93.06 100 ALA A C 1
ATOM 790 O O . ALA A 1 100 ? -2.402 -2.270 -12.594 1.00 93.06 100 ALA A O 1
ATOM 791 N N . THR A 1 101 ? -0.933 -2.894 -14.181 1.00 92.12 101 THR A N 1
ATOM 792 C CA . THR A 1 101 ? -1.284 -4.327 -14.118 1.00 92.12 101 THR A CA 1
ATOM 793 C C . THR A 1 101 ? -1.109 -4.880 -12.703 1.00 92.12 101 THR A C 1
ATOM 795 O O . THR A 1 101 ? -2.030 -5.510 -12.174 1.00 92.12 101 THR A O 1
ATOM 798 N N . GLY A 1 102 ? 0.007 -4.573 -12.031 1.00 93.38 102 GLY A N 1
ATOM 799 C CA . GLY A 1 102 ? 0.206 -4.972 -10.632 1.00 93.38 102 GLY A CA 1
ATOM 800 C C . GLY A 1 102 ? -0.816 -4.332 -9.685 1.00 93.38 102 GLY A C 1
ATOM 801 O O . GLY A 1 102 ? -1.380 -5.008 -8.822 1.00 93.38 102 GLY A O 1
ATOM 802 N N . SER A 1 103 ? -1.146 -3.053 -9.897 1.00 94.00 103 SER A N 1
ATOM 803 C CA . SER A 1 103 ? -2.161 -2.337 -9.108 1.00 94.00 103 SER A CA 1
ATOM 804 C C . SER A 1 103 ? -3.567 -2.919 -9.256 1.00 94.00 103 SER A C 1
ATOM 806 O O . SER A 1 103 ? -4.320 -2.935 -8.277 1.00 94.00 103 SER A O 1
ATOM 808 N N . PHE A 1 104 ? -3.927 -3.408 -10.446 1.00 92.38 104 PHE A N 1
ATOM 809 C CA . PHE A 1 104 ? -5.164 -4.156 -10.659 1.00 92.38 104 PHE A CA 1
ATOM 810 C C . PHE A 1 104 ? -5.118 -5.505 -9.946 1.00 92.38 104 PHE A C 1
ATOM 812 O O . PHE A 1 104 ? -6.030 -5.795 -9.177 1.00 92.38 104 PHE A O 1
ATOM 819 N N . GLY A 1 105 ? -4.045 -6.286 -10.103 1.00 91.50 105 GLY A N 1
ATOM 820 C CA . GLY A 1 105 ? -3.914 -7.606 -9.469 1.00 91.50 105 GLY A CA 1
ATOM 821 C C . GLY A 1 105 ? -4.111 -7.582 -7.952 1.00 91.50 105 GLY A C 1
ATOM 822 O O . GLY A 1 105 ? -4.803 -8.438 -7.395 1.00 91.50 105 GLY A O 1
ATOM 823 N N . LEU A 1 106 ? -3.619 -6.537 -7.290 1.00 91.38 106 LEU A N 1
ATOM 824 C CA . LEU A 1 106 ? -3.803 -6.326 -5.851 1.00 91.38 106 LEU A CA 1
ATOM 825 C C . LEU A 1 106 ? -5.266 -6.111 -5.438 1.00 91.38 106 LEU A C 1
ATOM 827 O O . LEU A 1 106 ? -5.620 -6.389 -4.294 1.00 91.38 106 LEU A O 1
ATOM 831 N N . ARG A 1 107 ? -6.151 -5.663 -6.341 1.00 88.69 107 ARG A N 1
ATOM 832 C CA . ARG A 1 107 ? -7.588 -5.503 -6.037 1.00 88.69 107 ARG A CA 1
ATOM 833 C C . ARG A 1 107 ? -8.294 -6.831 -5.807 1.00 88.69 107 ARG A C 1
ATOM 835 O O . ARG A 1 107 ? -9.365 -6.818 -5.205 1.00 88.69 107 ARG A O 1
ATOM 842 N N . SER A 1 108 ? -7.678 -7.957 -6.172 1.00 89.19 108 SER A N 1
ATOM 843 C CA . SER A 1 108 ? -8.138 -9.290 -5.762 1.00 89.19 108 SER A CA 1
ATOM 844 C C . SER A 1 108 ? -8.331 -9.406 -4.245 1.00 89.19 108 SER A C 1
ATOM 846 O O . SER A 1 108 ? -9.203 -10.156 -3.804 1.00 89.19 108 SER A O 1
ATOM 848 N N . GLN A 1 109 ? -7.620 -8.590 -3.449 1.00 93.12 109 GLN A N 1
ATOM 849 C CA . GLN A 1 109 ? -7.787 -8.508 -1.998 1.00 93.12 109 GLN A CA 1
ATOM 850 C C . GLN A 1 109 ? -9.250 -8.377 -1.562 1.00 93.12 109 GLN A C 1
ATOM 852 O O . GLN A 1 109 ? -9.619 -8.968 -0.556 1.00 93.12 109 GLN A O 1
ATOM 857 N N . ILE A 1 110 ? -10.108 -7.657 -2.303 1.00 89.25 110 ILE A N 1
ATOM 858 C CA . ILE A 1 110 ? -11.500 -7.423 -1.883 1.00 89.25 110 ILE A CA 1
ATOM 859 C C . ILE A 1 110 ? -12.297 -8.729 -1.786 1.00 89.25 110 ILE A C 1
ATOM 861 O O . ILE A 1 110 ? -13.114 -8.895 -0.882 1.00 89.25 110 ILE A O 1
ATOM 865 N N . ILE A 1 111 ? -12.007 -9.682 -2.674 1.00 90.81 111 ILE A N 1
ATOM 866 C CA . ILE A 1 111 ? -12.639 -11.001 -2.688 1.00 90.81 111 ILE A CA 1
ATOM 867 C C . ILE A 1 111 ? -12.164 -11.796 -1.473 1.00 90.81 111 ILE A C 1
ATOM 869 O O . ILE A 1 111 ? -12.975 -12.345 -0.729 1.00 90.81 111 ILE A O 1
ATOM 873 N N . PHE A 1 112 ? -10.854 -11.810 -1.229 1.00 93.62 112 PHE A N 1
ATOM 874 C CA . PHE A 1 112 ? -10.272 -12.532 -0.100 1.00 93.62 112 PHE A CA 1
ATOM 875 C C . PHE A 1 112 ? -10.664 -11.926 1.250 1.00 93.62 112 PHE A C 1
ATOM 877 O O . PHE A 1 112 ? -10.880 -12.669 2.205 1.00 93.62 112 PHE A O 1
ATOM 884 N N . VAL A 1 113 ? -10.841 -10.604 1.331 1.00 92.31 113 VAL A N 1
ATOM 885 C CA . VAL A 1 113 ? -11.411 -9.936 2.507 1.00 92.31 113 VAL A CA 1
ATOM 886 C C . VAL A 1 113 ? -12.852 -10.382 2.718 1.00 92.31 113 VAL A C 1
ATOM 888 O O . VAL A 1 113 ? -13.187 -10.750 3.837 1.00 92.31 113 VAL A O 1
ATOM 891 N N . ALA A 1 114 ? -13.694 -10.404 1.680 1.00 90.38 114 ALA A N 1
ATOM 892 C CA . ALA A 1 114 ? -15.089 -10.831 1.812 1.00 90.38 114 ALA A CA 1
ATOM 893 C C . ALA A 1 114 ? -15.206 -12.298 2.272 1.00 90.38 114 ALA A C 1
ATOM 895 O O . ALA A 1 114 ? -15.952 -12.601 3.205 1.00 90.38 114 ALA A O 1
ATOM 896 N N . ILE A 1 115 ? -14.419 -13.197 1.672 1.00 92.31 115 ILE A N 1
ATOM 897 C CA . ILE A 1 115 ? -14.368 -14.620 2.041 1.00 92.31 115 ILE A CA 1
ATOM 898 C C . ILE A 1 115 ? -13.811 -14.797 3.458 1.00 92.31 115 ILE A C 1
ATOM 900 O O . ILE A 1 115 ? -14.421 -15.468 4.288 1.00 92.31 115 ILE A O 1
ATOM 904 N N . GLY A 1 116 ? -12.675 -14.179 3.774 1.00 92.88 116 GLY A N 1
ATOM 905 C CA . GLY A 1 116 ? -12.072 -14.285 5.101 1.00 92.88 116 GLY A CA 1
ATOM 906 C C . GLY A 1 116 ? -12.960 -13.682 6.191 1.00 92.88 116 GLY A C 1
ATOM 907 O O . GLY A 1 116 ? -13.099 -14.264 7.267 1.00 92.88 116 GLY A O 1
ATOM 908 N N . ALA A 1 117 ? -13.639 -12.570 5.903 1.00 91.50 117 ALA A N 1
ATOM 909 C CA . ALA A 1 117 ? -14.582 -11.951 6.823 1.00 91.50 117 ALA A CA 1
ATOM 910 C C . ALA A 1 117 ? -15.793 -12.847 7.107 1.00 91.50 117 ALA A C 1
ATOM 912 O O . ALA A 1 117 ? -16.223 -12.914 8.255 1.00 91.50 117 ALA A O 1
ATOM 913 N N . TYR A 1 118 ? -16.296 -13.585 6.114 1.00 92.06 118 TYR A N 1
ATOM 914 C CA . TYR A 1 118 ? -17.376 -14.557 6.304 1.00 92.06 118 TYR A CA 1
ATOM 915 C C . TYR A 1 118 ? -17.024 -15.639 7.340 1.00 92.06 118 TYR A C 1
ATOM 917 O O . TYR A 1 118 ? -17.853 -15.998 8.185 1.00 92.06 118 TYR A O 1
ATOM 925 N N . PHE A 1 119 ? -15.787 -16.145 7.301 1.00 93.38 119 PHE A N 1
ATOM 926 C CA . PHE A 1 119 ? -15.324 -17.162 8.246 1.00 93.38 119 PHE A CA 1
ATOM 927 C C . PHE A 1 119 ? -15.010 -16.583 9.629 1.00 93.38 119 PHE A C 1
ATOM 929 O O . PHE A 1 119 ? -15.361 -17.196 10.637 1.00 93.38 119 PHE A O 1
ATOM 936 N N . LEU A 1 120 ? -14.384 -15.405 9.687 1.00 91.38 120 LEU A N 1
ATOM 937 C CA . LEU A 1 120 ? -13.882 -14.814 10.932 1.00 91.38 120 LEU A CA 1
ATOM 938 C C . LEU A 1 120 ? -14.928 -14.001 11.707 1.00 91.38 120 LEU A C 1
ATOM 940 O O . LEU A 1 120 ? -14.855 -13.936 12.933 1.00 91.38 120 LEU A O 1
ATOM 944 N N . PHE A 1 121 ? -15.890 -13.379 11.022 1.00 91.75 121 PHE A N 1
ATOM 945 C CA . PHE A 1 121 ? -16.843 -12.444 11.621 1.00 91.75 121 PHE A CA 1
ATOM 946 C C . PHE A 1 121 ? -18.286 -12.874 11.322 1.00 91.75 121 PHE A C 1
ATOM 948 O O . PHE A 1 121 ? -18.783 -12.659 10.215 1.00 91.75 121 PHE A O 1
ATOM 955 N N . PRO A 1 122 ? -19.013 -13.438 12.308 1.00 88.50 122 PRO A N 1
ATOM 956 C CA . PRO A 1 122 ? -20.398 -13.866 12.116 1.00 88.50 122 PRO A CA 1
ATOM 957 C C . PRO A 1 122 ? -21.329 -12.778 11.563 1.00 88.50 122 PRO A C 1
ATOM 959 O O . PRO A 1 122 ? -22.224 -13.093 10.780 1.00 88.50 122 PRO A O 1
ATOM 962 N N . SER A 1 123 ? -21.092 -11.508 11.912 1.00 85.00 123 SER A N 1
ATOM 963 C CA . SER A 1 123 ? -21.864 -10.357 11.427 1.00 85.00 123 SER A CA 1
ATOM 964 C C . SER A 1 123 ? -21.728 -10.105 9.921 1.00 85.00 123 SER A C 1
ATOM 966 O O . SER A 1 123 ? -22.637 -9.552 9.313 1.00 85.00 123 SER A O 1
ATOM 968 N N . GLU A 1 124 ? -20.634 -10.540 9.296 1.00 87.06 124 GLU A N 1
ATOM 969 C CA . GLU A 1 124 ? -20.373 -10.332 7.865 1.00 87.06 124 GLU A CA 1
ATOM 970 C C . GLU A 1 124 ? -20.938 -11.470 7.004 1.00 87.06 124 GLU A C 1
ATOM 972 O O . GLU A 1 124 ? -20.955 -11.379 5.778 1.00 87.06 124 GLU A O 1
ATOM 977 N N . ARG A 1 125 ? -21.460 -12.544 7.614 1.00 89.94 125 ARG A N 1
ATOM 978 C CA . ARG A 1 125 ? -21.993 -13.698 6.868 1.00 89.94 125 ARG A CA 1
ATOM 979 C C . ARG A 1 125 ? -23.170 -13.341 5.968 1.00 89.94 125 ARG A C 1
ATOM 981 O O . ARG A 1 125 ? -23.383 -13.998 4.953 1.00 89.94 125 ARG A O 1
ATOM 988 N N . ALA A 1 126 ? -23.921 -12.302 6.330 1.00 89.81 126 ALA A N 1
ATOM 989 C CA . ALA A 1 126 ? -25.005 -11.776 5.510 1.00 89.81 126 ALA A CA 1
ATOM 990 C C . ALA A 1 126 ? -24.511 -11.259 4.149 1.00 89.81 126 ALA A C 1
ATOM 992 O O . ALA A 1 126 ? -25.245 -11.374 3.172 1.00 89.81 126 ALA A O 1
ATOM 993 N N . LEU A 1 127 ? -23.268 -10.764 4.061 1.00 89.06 127 LEU A N 1
ATOM 994 C CA . LEU A 1 127 ? -22.706 -10.237 2.818 1.00 89.06 127 LEU A CA 1
ATOM 995 C C . LEU A 1 127 ? -22.675 -11.314 1.732 1.00 89.06 127 LEU A C 1
ATOM 997 O O . LEU A 1 127 ? -23.233 -11.108 0.662 1.00 89.06 127 LEU A O 1
ATOM 1001 N N . LEU A 1 128 ? -22.102 -12.489 2.009 1.00 90.38 128 LEU A N 1
ATOM 1002 C CA . LEU A 1 128 ? -22.012 -13.576 1.019 1.00 90.38 128 LEU A CA 1
ATOM 1003 C C . LEU A 1 128 ? -23.308 -14.382 0.851 1.00 90.38 128 LEU A C 1
ATOM 1005 O O . LEU A 1 128 ? -23.388 -15.244 -0.022 1.00 90.38 128 LEU A O 1
ATOM 1009 N N . ARG A 1 129 ? -24.330 -14.111 1.666 1.00 90.94 129 ARG A N 1
ATOM 1010 C CA . ARG A 1 129 ? -25.678 -14.663 1.474 1.00 90.94 129 ARG A CA 1
ATOM 1011 C C . ARG A 1 129 ? -26.511 -13.839 0.490 1.00 90.94 129 ARG A C 1
ATOM 1013 O O . ARG A 1 129 ? -27.515 -14.338 -0.003 1.00 90.94 129 ARG A O 1
ATOM 1020 N N . ASP A 1 130 ? -26.105 -12.605 0.191 1.00 91.62 130 ASP A N 1
ATOM 1021 C CA . ASP A 1 130 ? -26.783 -11.748 -0.779 1.00 91.62 130 ASP A CA 1
ATOM 1022 C C . ASP A 1 130 ? -26.323 -12.067 -2.212 1.00 91.62 130 ASP A C 1
ATOM 1024 O O . ASP A 1 130 ? -25.129 -12.044 -2.521 1.00 91.62 130 ASP A O 1
ATOM 1028 N N . ALA A 1 131 ? -27.270 -12.339 -3.114 1.00 92.69 131 ALA A N 1
ATOM 1029 C CA . ALA A 1 131 ? -26.979 -12.661 -4.513 1.00 92.69 131 ALA A CA 1
ATOM 1030 C C . ALA A 1 131 ? -26.235 -11.532 -5.255 1.00 92.69 131 ALA A C 1
ATOM 1032 O O . ALA A 1 131 ? -25.434 -11.796 -6.153 1.00 92.69 131 ALA A O 1
ATOM 1033 N N . ARG A 1 132 ? -26.439 -10.268 -4.860 1.00 94.62 132 ARG A N 1
ATOM 1034 C CA . ARG A 1 132 ? -25.765 -9.110 -5.471 1.00 94.62 132 ARG A CA 1
ATOM 1035 C C . ARG A 1 132 ? -24.270 -9.102 -5.162 1.00 94.62 132 ARG A C 1
ATOM 1037 O O . ARG A 1 132 ? -23.481 -8.658 -5.993 1.00 94.62 132 ARG A O 1
ATOM 1044 N N . SER A 1 133 ? -23.869 -9.641 -4.010 1.00 92.75 133 SER A N 1
ATOM 1045 C CA . SER A 1 133 ? -22.456 -9.806 -3.658 1.00 92.75 133 SER A CA 1
ATOM 1046 C C . SER A 1 133 ? -21.753 -10.775 -4.604 1.00 92.75 133 SER A C 1
ATOM 1048 O O . SER A 1 133 ? -20.629 -10.509 -5.020 1.00 92.75 133 SER A O 1
ATOM 1050 N N . TRP A 1 134 ? -22.417 -11.861 -5.006 1.00 94.50 134 TRP A N 1
ATOM 1051 C CA . TRP A 1 134 ? -21.866 -12.816 -5.971 1.00 94.50 134 TRP A CA 1
ATOM 1052 C C . TRP A 1 134 ? -21.707 -12.207 -7.359 1.00 94.50 134 TRP A C 1
ATOM 1054 O O . TRP A 1 134 ? -20.662 -12.398 -7.979 1.00 94.50 134 TRP A O 1
ATOM 1064 N N . LEU A 1 135 ? -22.674 -11.402 -7.810 1.00 95.69 135 LEU A N 1
ATOM 1065 C CA . LEU A 1 135 ? -22.510 -10.608 -9.030 1.00 95.69 135 LEU A CA 1
ATOM 1066 C C . LEU A 1 135 ? -21.281 -9.691 -8.925 1.00 95.69 135 LEU A C 1
ATOM 1068 O O . LEU A 1 135 ? -20.460 -9.660 -9.838 1.00 95.69 135 LEU A O 1
ATOM 1072 N N . GLY A 1 136 ? -21.111 -9.000 -7.793 1.00 94.12 136 GLY A N 1
ATOM 1073 C CA . GLY A 1 136 ? -19.936 -8.168 -7.532 1.00 94.12 136 GLY A CA 1
ATOM 1074 C C . GLY A 1 136 ? -18.622 -8.951 -7.600 1.00 94.12 136 GLY A C 1
ATOM 1075 O O . GLY A 1 136 ? -17.695 -8.525 -8.285 1.00 94.12 136 GLY A O 1
ATOM 1076 N N . ILE A 1 137 ? -18.553 -10.125 -6.966 1.00 94.06 137 ILE A N 1
ATOM 1077 C CA . ILE A 1 137 ? -17.378 -11.014 -6.998 1.00 94.06 137 ILE A CA 1
ATOM 1078 C C . ILE A 1 137 ? -17.066 -11.470 -8.425 1.00 94.06 137 ILE A C 1
ATOM 1080 O O . ILE A 1 137 ? -15.910 -11.400 -8.837 1.00 94.06 137 ILE A O 1
ATOM 1084 N N . VAL A 1 138 ? -18.072 -11.902 -9.191 1.00 95.69 138 VAL A N 1
ATOM 1085 C CA . VAL A 1 138 ? -17.889 -12.334 -10.586 1.00 95.69 138 VAL A CA 1
ATOM 1086 C C . VAL A 1 138 ? -17.365 -11.183 -11.443 1.00 95.69 138 VAL A C 1
ATOM 1088 O O . VAL A 1 138 ? -16.399 -11.372 -12.177 1.00 95.69 138 VAL A O 1
ATOM 1091 N N . LEU A 1 139 ? -17.931 -9.980 -11.308 1.00 95.75 139 LEU A N 1
ATOM 1092 C CA . LEU A 1 139 ? -17.457 -8.788 -12.021 1.00 95.75 139 LEU A CA 1
ATOM 1093 C C . LEU A 1 139 ? -16.002 -8.446 -11.665 1.00 95.75 139 LEU A C 1
ATOM 1095 O O . LEU A 1 139 ? -15.210 -8.152 -12.560 1.00 95.75 139 LEU A O 1
ATOM 1099 N N . VAL A 1 140 ? -15.625 -8.536 -10.383 1.00 94.44 140 VAL A N 1
ATOM 1100 C CA . VAL A 1 140 ? -14.227 -8.365 -9.956 1.00 94.44 140 VAL A CA 1
ATOM 1101 C C . VAL A 1 140 ? -13.335 -9.432 -10.586 1.00 94.44 140 VAL A C 1
ATOM 1103 O O . VAL A 1 140 ? -12.318 -9.083 -11.172 1.00 94.44 140 VAL A O 1
ATOM 1106 N N . LEU A 1 141 ? -13.700 -10.713 -10.517 1.00 94.12 141 LEU A N 1
ATOM 1107 C CA . LEU A 1 141 ? -12.889 -11.811 -11.055 1.00 94.12 141 LEU A CA 1
ATOM 1108 C C . LEU A 1 141 ? -12.689 -11.707 -12.569 1.00 94.12 141 LEU A C 1
ATOM 1110 O O . LEU A 1 141 ? -11.555 -11.797 -13.038 1.00 94.12 141 LEU A O 1
ATOM 1114 N N . VAL A 1 142 ? -13.765 -11.489 -13.329 1.00 94.94 142 VAL A N 1
ATOM 1115 C CA . VAL A 1 142 ? -13.704 -11.362 -14.793 1.00 94.94 142 VAL A CA 1
ATOM 1116 C C . VAL A 1 142 ? -12.930 -10.107 -15.185 1.00 94.94 142 VAL A C 1
ATOM 1118 O O . VAL A 1 142 ? -12.047 -10.173 -16.041 1.00 94.94 142 VAL A O 1
ATOM 1121 N N . GLY A 1 143 ? -13.201 -8.979 -14.525 1.00 94.56 143 GLY A N 1
ATOM 1122 C CA . GLY A 1 143 ? -12.484 -7.733 -14.766 1.00 94.56 143 GLY A CA 1
ATOM 1123 C C . GLY A 1 143 ? -10.986 -7.856 -14.482 1.00 94.56 143 GLY A C 1
ATOM 1124 O O . GLY A 1 143 ? -10.164 -7.466 -15.311 1.00 94.56 143 GLY A O 1
ATOM 1125 N N . LEU A 1 144 ? -10.618 -8.483 -13.360 1.00 93.00 144 LEU A N 1
ATOM 1126 C CA . LEU A 1 144 ? -9.226 -8.759 -13.012 1.00 93.00 144 LEU A CA 1
ATOM 1127 C C . LEU A 1 144 ? -8.559 -9.692 -14.016 1.00 93.00 144 LEU A C 1
ATOM 1129 O O . LEU A 1 144 ? -7.478 -9.368 -14.503 1.00 93.00 144 LEU A O 1
ATOM 1133 N N . ALA A 1 145 ? -9.204 -10.802 -14.376 1.00 92.19 145 ALA A N 1
ATOM 1134 C CA . ALA A 1 145 ? -8.685 -11.718 -15.385 1.00 92.19 145 ALA A CA 1
ATOM 1135 C C . ALA A 1 145 ? -8.421 -10.987 -16.711 1.00 92.19 145 ALA A C 1
ATOM 1137 O O . ALA A 1 145 ? -7.337 -11.119 -17.277 1.00 92.19 145 ALA A O 1
ATOM 1138 N N . ALA A 1 146 ? -9.350 -10.137 -17.156 1.00 92.38 146 ALA A N 1
ATOM 1139 C CA . ALA A 1 146 ? -9.155 -9.306 -18.338 1.00 92.38 146 ALA A CA 1
ATOM 1140 C C . ALA A 1 146 ? -7.960 -8.347 -18.182 1.00 92.38 146 ALA A C 1
ATOM 1142 O O . ALA A 1 146 ? -7.130 -8.268 -19.082 1.00 92.38 146 ALA A O 1
ATOM 1143 N N . THR A 1 147 ? -7.806 -7.660 -17.044 1.00 91.12 147 THR A N 1
ATOM 1144 C CA . THR A 1 147 ? -6.659 -6.750 -16.837 1.00 91.12 147 THR A CA 1
ATOM 1145 C C . THR A 1 147 ? -5.304 -7.456 -16.796 1.00 91.12 147 THR A C 1
ATOM 1147 O O . THR A 1 147 ? -4.328 -6.905 -17.305 1.00 91.12 147 THR A O 1
ATOM 1150 N N . LEU A 1 148 ? -5.248 -8.658 -16.215 1.00 90.12 148 LEU A N 1
ATOM 1151 C CA . LEU A 1 148 ? -4.011 -9.396 -15.959 1.00 90.12 148 LEU A CA 1
ATOM 1152 C C . LEU A 1 148 ? -3.576 -10.222 -17.173 1.00 90.12 148 LEU A C 1
ATOM 1154 O O . LEU A 1 148 ? -2.416 -10.162 -17.569 1.00 90.12 148 LEU A O 1
ATOM 1158 N N . PHE A 1 149 ? -4.493 -10.967 -17.795 1.00 86.62 149 PHE A N 1
ATOM 1159 C CA . PHE A 1 149 ? -4.163 -11.867 -18.907 1.00 86.62 149 PHE A CA 1
ATOM 1160 C C . PHE A 1 149 ? -4.156 -11.179 -20.271 1.00 86.62 149 PHE A C 1
ATOM 1162 O O . PHE A 1 149 ? -3.494 -11.663 -21.185 1.00 86.62 149 PHE A O 1
ATOM 1169 N N . LEU A 1 150 ? -4.855 -10.049 -20.422 1.00 85.81 150 LEU A N 1
ATOM 1170 C CA . LEU A 1 150 ? -4.804 -9.247 -21.650 1.00 85.81 150 LEU A CA 1
ATOM 1171 C C . LEU A 1 150 ? -3.751 -8.137 -21.574 1.00 85.81 150 LEU A C 1
ATOM 1173 O O . LEU A 1 150 ? -3.675 -7.313 -22.489 1.00 85.81 150 LEU A O 1
ATOM 1177 N N . SER A 1 151 ? -2.950 -8.101 -20.501 1.00 80.38 151 SER A N 1
ATOM 1178 C CA . SER A 1 151 ? -1.833 -7.171 -20.418 1.00 80.38 151 SER A CA 1
ATOM 1179 C C . SER A 1 151 ? -0.800 -7.475 -21.488 1.00 80.38 151 SER A C 1
ATOM 1181 O O . SER A 1 151 ? -0.334 -8.602 -21.643 1.00 80.38 151 SER A O 1
ATOM 1183 N N . ARG A 1 152 ? -0.463 -6.429 -22.240 1.00 69.00 152 ARG A N 1
ATOM 1184 C CA . ARG A 1 152 ? 0.619 -6.431 -23.228 1.00 69.00 152 ARG A CA 1
ATOM 1185 C C . ARG A 1 152 ? 1.804 -5.584 -22.772 1.00 69.00 152 ARG A C 1
ATOM 1187 O O . ARG A 1 152 ? 2.842 -5.594 -23.426 1.00 69.00 152 ARG A O 1
ATOM 1194 N N . ALA A 1 153 ? 1.643 -4.837 -21.679 1.00 62.62 153 ALA A N 1
ATOM 1195 C CA . ALA A 1 153 ? 2.701 -4.026 -21.108 1.00 62.62 153 ALA A CA 1
ATOM 1196 C C . ALA A 1 153 ? 3.625 -4.929 -20.278 1.00 62.62 153 ALA A C 1
ATOM 1198 O O . ALA A 1 153 ? 3.211 -5.551 -19.303 1.00 62.62 153 ALA A O 1
ATOM 1199 N N . GLY A 1 154 ? 4.888 -5.029 -20.693 1.00 63.59 154 GLY A N 1
ATOM 1200 C CA . GLY A 1 154 ? 5.920 -5.688 -19.896 1.00 63.59 154 GLY A CA 1
ATOM 1201 C C . GLY A 1 154 ? 6.297 -4.864 -18.659 1.00 63.59 154 GLY A C 1
ATOM 1202 O O . GLY A 1 154 ? 6.076 -3.649 -18.607 1.00 63.59 154 GLY A O 1
ATOM 1203 N N . GLY A 1 155 ? 6.903 -5.523 -17.668 1.00 67.88 155 GLY A N 1
ATOM 1204 C CA . GLY A 1 155 ? 7.530 -4.867 -16.517 1.00 67.88 155 GLY A CA 1
ATOM 1205 C C . GLY A 1 155 ? 8.708 -3.955 -16.893 1.00 67.88 155 GLY A C 1
ATOM 1206 O O . GLY A 1 155 ? 8.941 -3.670 -18.073 1.00 67.88 155 GLY A O 1
ATOM 1207 N N . PRO A 1 156 ? 9.442 -3.399 -15.916 1.00 69.69 156 PRO A N 1
ATOM 1208 C CA . PRO A 1 156 ? 10.672 -2.659 -16.201 1.00 69.69 156 PRO A CA 1
ATOM 1209 C C . PRO A 1 156 ? 11.618 -3.507 -17.069 1.00 69.69 156 PRO A C 1
ATOM 1211 O O . PRO A 1 156 ? 11.803 -4.693 -16.817 1.00 69.69 156 PRO A O 1
ATOM 1214 N N . ALA A 1 157 ? 12.185 -2.904 -18.124 1.00 65.69 157 ALA A N 1
ATOM 1215 C CA . ALA A 1 157 ? 12.963 -3.635 -19.131 1.00 65.69 157 ALA A CA 1
ATOM 1216 C C . ALA A 1 157 ? 14.233 -4.282 -18.547 1.00 65.69 157 ALA A C 1
ATOM 1218 O O . ALA A 1 157 ? 14.698 -5.296 -19.056 1.00 65.69 157 ALA A O 1
ATOM 1219 N N . GLN A 1 158 ? 14.776 -3.692 -17.478 1.00 77.81 158 GLN A N 1
ATOM 1220 C CA . GLN A 1 158 ? 15.908 -4.200 -16.709 1.00 77.81 158 GLN A CA 1
ATOM 1221 C C . GLN A 1 158 ? 15.664 -3.854 -15.241 1.00 77.81 158 GLN A C 1
ATOM 1223 O O . GLN A 1 158 ? 15.610 -2.672 -14.907 1.00 77.81 158 GLN A O 1
ATOM 1228 N N . ALA A 1 159 ? 15.474 -4.855 -14.388 1.00 87.00 159 ALA A N 1
ATOM 1229 C CA . ALA A 1 159 ? 15.321 -4.669 -12.951 1.00 87.00 159 ALA A CA 1
ATOM 1230 C C . ALA A 1 159 ? 16.502 -5.323 -12.228 1.00 87.00 159 ALA A C 1
ATOM 1232 O O . ALA A 1 159 ? 16.890 -6.444 -12.567 1.00 87.00 159 ALA A O 1
ATOM 1233 N N . VAL A 1 160 ? 17.092 -4.631 -11.256 1.00 86.50 160 VAL A N 1
ATOM 1234 C CA . VAL A 1 160 ? 18.270 -5.135 -10.539 1.00 86.50 160 VAL A CA 1
ATOM 1235 C C . VAL A 1 160 ? 17.897 -6.370 -9.714 1.00 86.50 160 VAL A C 1
ATOM 1237 O O . VAL A 1 160 ? 16.894 -6.376 -8.999 1.00 86.50 160 VAL A O 1
ATOM 1240 N N . GLY A 1 161 ? 18.710 -7.424 -9.829 1.00 82.88 161 GLY A N 1
ATOM 1241 C CA . GLY A 1 161 ? 18.566 -8.664 -9.058 1.00 82.88 161 GLY A CA 1
ATOM 1242 C C . GLY A 1 161 ? 17.398 -9.565 -9.476 1.00 82.88 161 GLY A C 1
ATOM 1243 O O . GLY A 1 161 ? 17.133 -10.562 -8.806 1.00 82.88 161 GLY A O 1
ATOM 1244 N N . VAL A 1 162 ? 16.673 -9.244 -10.559 1.00 85.25 162 VAL A N 1
ATOM 1245 C CA . VAL A 1 162 ? 15.469 -9.985 -10.962 1.00 85.25 162 VAL A CA 1
ATOM 1246 C C . VAL A 1 162 ? 15.377 -10.148 -12.480 1.00 85.25 162 VAL A C 1
ATOM 1248 O O . VAL A 1 162 ? 15.412 -9.180 -13.236 1.00 85.25 162 VAL A O 1
ATOM 1251 N N . HIS A 1 163 ? 15.139 -11.380 -12.936 1.00 84.94 163 HIS A N 1
ATOM 1252 C CA . HIS A 1 163 ? 14.705 -11.639 -14.309 1.00 84.94 163 HIS A CA 1
ATOM 1253 C C . HIS A 1 163 ? 13.182 -11.478 -14.421 1.00 84.94 163 HIS A C 1
ATOM 1255 O O . HIS A 1 163 ? 12.412 -12.214 -13.797 1.00 84.94 163 HIS A O 1
ATOM 1261 N N . ALA A 1 164 ? 12.736 -10.497 -15.209 1.00 83.88 164 ALA A N 1
ATOM 1262 C CA . ALA A 1 164 ? 11.318 -10.194 -15.376 1.00 83.88 164 ALA A CA 1
ATOM 1263 C C . ALA A 1 164 ? 10.540 -11.404 -15.932 1.00 83.88 164 ALA A C 1
ATOM 1265 O O . ALA A 1 164 ? 10.943 -12.041 -16.902 1.00 83.88 164 ALA A O 1
ATOM 1266 N N . SER A 1 165 ? 9.399 -11.712 -15.311 1.00 89.94 165 SER A N 1
ATOM 1267 C CA . SER A 1 165 ? 8.531 -12.833 -15.673 1.00 89.94 165 SER A CA 1
ATOM 1268 C C . SER A 1 165 ? 7.092 -12.417 -15.429 1.00 89.94 165 SER A C 1
ATOM 1270 O O . SER A 1 165 ? 6.675 -12.218 -14.288 1.00 89.94 165 SER A O 1
ATOM 1272 N N . HIS A 1 166 ? 6.327 -12.278 -16.508 1.00 88.81 166 HIS A N 1
ATOM 1273 C CA . HIS A 1 166 ? 4.966 -11.755 -16.436 1.00 88.81 166 HIS A CA 1
ATOM 1274 C C . HIS A 1 166 ? 4.061 -12.627 -15.549 1.00 88.81 166 HIS A C 1
ATOM 1276 O O . HIS A 1 166 ? 3.341 -12.115 -14.694 1.00 88.81 166 HIS A O 1
ATOM 1282 N N . GLY A 1 167 ? 4.155 -13.956 -15.687 1.00 91.19 167 GLY A N 1
ATOM 1283 C CA . GLY A 1 167 ? 3.382 -14.900 -14.876 1.00 91.19 167 GLY A CA 1
ATOM 1284 C C . GLY A 1 167 ? 3.718 -14.825 -13.384 1.00 91.19 167 GLY A C 1
ATOM 1285 O O . GLY A 1 167 ? 2.810 -14.804 -12.554 1.00 91.19 167 GLY A O 1
ATOM 1286 N N . LEU A 1 168 ? 5.007 -14.709 -13.040 1.00 93.00 168 LEU A N 1
ATOM 1287 C CA . LEU A 1 168 ? 5.434 -14.542 -11.650 1.00 93.00 168 LEU A CA 1
ATOM 1288 C C . LEU A 1 168 ? 4.953 -13.202 -11.079 1.00 93.00 168 LEU A C 1
ATOM 1290 O O . LEU A 1 168 ? 4.439 -13.169 -9.965 1.00 93.00 168 LEU A O 1
ATOM 1294 N N . GLY A 1 169 ? 5.038 -12.114 -11.849 1.00 93.62 169 GLY A N 1
ATOM 1295 C CA . GLY A 1 169 ? 4.527 -10.809 -11.427 1.00 93.62 169 GLY A CA 1
ATOM 1296 C C . GLY A 1 169 ? 3.021 -10.812 -11.150 1.00 93.62 169 GLY A C 1
ATOM 1297 O O . GLY A 1 169 ? 2.594 -10.269 -10.131 1.00 93.62 169 GLY A O 1
ATOM 1298 N N . ILE A 1 170 ? 2.221 -11.486 -11.986 1.00 93.50 170 ILE A N 1
ATOM 1299 C CA . ILE A 1 170 ? 0.782 -11.687 -11.736 1.00 93.50 170 ILE A CA 1
ATOM 1300 C C . ILE A 1 170 ? 0.563 -12.488 -10.448 1.00 93.50 170 ILE A C 1
ATOM 1302 O O . ILE A 1 170 ? -0.236 -12.080 -9.601 1.00 93.50 170 ILE A O 1
ATOM 1306 N N . ALA A 1 171 ? 1.274 -13.607 -10.279 1.00 95.31 171 ALA A N 1
ATOM 1307 C CA . ALA A 1 171 ? 1.155 -14.449 -9.090 1.00 95.31 171 ALA A CA 1
ATOM 1308 C C . ALA A 1 171 ? 1.509 -13.676 -7.809 1.00 95.31 171 ALA A C 1
ATOM 1310 O O . ALA A 1 171 ? 0.800 -13.783 -6.810 1.00 95.31 171 ALA A O 1
ATOM 1311 N N . LEU A 1 172 ? 2.550 -12.842 -7.854 1.00 96.38 172 LEU A N 1
ATOM 1312 C CA . LEU A 1 172 ? 2.959 -11.969 -6.754 1.00 96.38 172 LEU A CA 1
ATOM 1313 C C . LEU A 1 172 ? 1.945 -10.854 -6.481 1.00 96.38 172 LEU A C 1
ATOM 1315 O O . LEU A 1 172 ? 1.675 -10.569 -5.319 1.00 96.38 172 LEU A O 1
ATOM 1319 N N . ALA A 1 173 ? 1.344 -10.247 -7.507 1.00 95.62 173 ALA A N 1
ATOM 1320 C CA . ALA A 1 173 ? 0.323 -9.214 -7.323 1.00 95.62 173 ALA A CA 1
ATOM 1321 C C . ALA A 1 173 ? -0.957 -9.779 -6.681 1.00 95.62 173 ALA A C 1
ATOM 1323 O O . ALA A 1 173 ? -1.490 -9.198 -5.733 1.00 95.62 173 ALA A O 1
ATOM 1324 N N . VAL A 1 174 ? -1.431 -10.940 -7.146 1.00 95.69 174 VAL A N 1
ATOM 1325 C CA . VAL A 1 174 ? -2.590 -11.630 -6.549 1.00 95.69 174 VAL A CA 1
ATOM 1326 C C . VAL A 1 174 ? -2.248 -12.160 -5.154 1.00 95.69 174 VAL A C 1
ATOM 1328 O O . VAL A 1 174 ? -3.017 -11.960 -4.215 1.00 95.69 174 VAL A O 1
ATOM 1331 N N . GLY A 1 175 ? -1.071 -12.767 -4.985 1.00 97.25 175 GLY A N 1
ATOM 1332 C CA . GLY A 1 175 ? -0.563 -13.227 -3.691 1.00 97.25 175 GLY A CA 1
ATOM 1333 C C . GLY A 1 175 ? -0.426 -12.088 -2.679 1.00 97.25 175 GLY A C 1
ATOM 1334 O O . GLY A 1 175 ? -0.849 -12.225 -1.533 1.00 97.25 175 GLY A O 1
ATOM 1335 N N . GLY A 1 176 ? 0.065 -10.927 -3.114 1.00 97.06 176 GLY A N 1
ATOM 1336 C CA . GLY A 1 176 ? 0.088 -9.696 -2.328 1.00 97.06 176 GLY A CA 1
ATOM 1337 C C . GLY A 1 176 ? -1.315 -9.258 -1.912 1.00 97.06 176 GLY A C 1
ATOM 1338 O O . GLY A 1 176 ? -1.525 -8.923 -0.750 1.00 97.06 176 GLY A O 1
ATOM 1339 N N . GLY A 1 17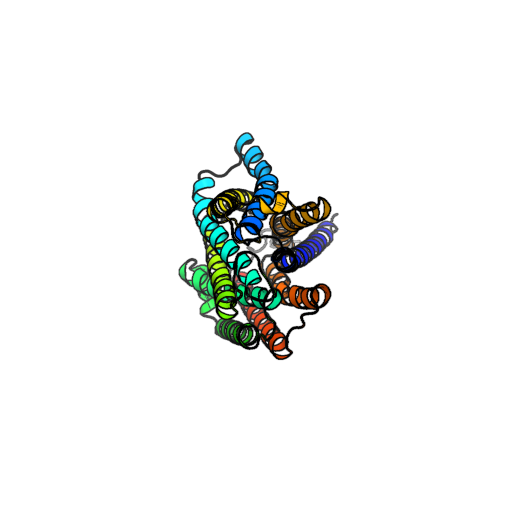7 ? -2.300 -9.352 -2.811 1.00 95.31 177 GLY A N 1
ATOM 1340 C CA . GLY A 1 177 ? -3.708 -9.100 -2.490 1.00 95.31 177 GLY A CA 1
ATOM 1341 C C . GLY A 1 177 ? -4.257 -10.031 -1.400 1.00 95.31 177 GLY A C 1
ATOM 1342 O O . GLY A 1 177 ? -4.919 -9.570 -0.470 1.00 95.31 177 GLY A O 1
ATOM 1343 N N . ILE A 1 178 ? -3.936 -11.328 -1.453 1.00 96.62 178 ILE A N 1
ATOM 1344 C CA . ILE A 1 178 ? -4.298 -12.305 -0.407 1.00 96.62 178 ILE A CA 1
ATOM 1345 C C . ILE A 1 178 ? -3.648 -11.936 0.934 1.00 96.62 178 ILE A C 1
ATOM 1347 O O . ILE A 1 178 ? -4.310 -11.933 1.974 1.00 96.62 178 ILE A O 1
ATOM 1351 N N . LEU A 1 179 ? -2.358 -11.601 0.921 1.00 98.19 179 LEU A N 1
ATOM 1352 C CA . LEU A 1 179 ? -1.609 -11.239 2.125 1.00 98.19 179 LEU A CA 1
ATOM 1353 C C . LEU A 1 179 ? -2.128 -9.935 2.744 1.00 98.19 179 LEU A C 1
ATOM 1355 O O . LEU A 1 179 ? -2.283 -9.865 3.963 1.00 98.19 179 LEU A O 1
ATOM 1359 N N . PHE A 1 180 ? -2.486 -8.939 1.929 1.00 96.44 180 PHE A N 1
ATOM 1360 C CA . PHE A 1 180 ? -3.117 -7.709 2.408 1.00 96.44 180 PHE A CA 1
ATOM 1361 C C . PHE A 1 180 ? -4.542 -7.926 2.923 1.00 96.44 180 PHE A C 1
ATOM 1363 O O . PHE A 1 180 ? -4.940 -7.292 3.905 1.00 96.44 180 PHE A O 1
ATOM 1370 N N . ALA A 1 181 ? -5.291 -8.871 2.350 1.00 95.81 181 ALA A N 1
ATOM 1371 C CA . ALA A 1 181 ? -6.555 -9.302 2.932 1.00 95.81 181 ALA A CA 1
ATOM 1372 C C . ALA A 1 181 ? -6.335 -9.892 4.334 1.00 95.81 181 ALA A C 1
ATOM 1374 O O . ALA A 1 181 ? -6.959 -9.429 5.290 1.00 95.81 181 ALA A O 1
ATOM 1375 N N . GLY A 1 182 ? -5.387 -10.824 4.482 1.00 97.44 182 GLY A N 1
ATOM 1376 C CA . GLY A 1 182 ? -4.995 -11.391 5.778 1.00 97.44 182 GLY A CA 1
ATOM 1377 C C . GLY A 1 182 ? -4.559 -10.324 6.785 1.00 97.44 182 GLY A C 1
ATOM 1378 O O . GLY A 1 182 ? -5.040 -10.310 7.916 1.00 97.44 182 GLY A O 1
ATOM 1379 N N . TYR A 1 183 ? -3.736 -9.367 6.351 1.00 97.00 183 TYR A N 1
ATOM 1380 C CA . TYR A 1 183 ? -3.345 -8.200 7.141 1.00 97.00 183 TYR A CA 1
ATOM 1381 C C . TYR A 1 183 ? -4.564 -7.428 7.663 1.00 97.00 183 TYR A C 1
ATOM 1383 O O . TYR A 1 183 ? -4.698 -7.238 8.873 1.00 97.00 183 TYR A O 1
ATOM 1391 N N . SER A 1 184 ? -5.479 -7.023 6.777 1.00 93.62 184 SER A N 1
ATOM 1392 C CA . SER A 1 184 ? -6.656 -6.231 7.157 1.00 93.62 184 SER A CA 1
ATOM 1393 C C . SER A 1 184 ? -7.587 -6.978 8.126 1.00 93.62 184 SER A C 1
ATOM 1395 O O . SER A 1 184 ? -8.087 -6.392 9.092 1.00 93.62 184 SER A O 1
ATOM 1397 N N . LEU A 1 185 ? -7.769 -8.287 7.923 1.00 95.38 185 LEU A N 1
ATOM 1398 C CA . LEU A 1 185 ? -8.588 -9.149 8.775 1.00 95.38 185 LEU A CA 1
ATOM 1399 C C . LEU A 1 185 ? -7.949 -9.347 10.154 1.00 95.38 185 LEU A C 1
ATOM 1401 O O . LEU A 1 185 ? -8.645 -9.268 11.166 1.00 95.38 185 LEU A O 1
ATOM 1405 N N . GLU A 1 186 ? -6.632 -9.546 10.220 1.00 96.62 186 GLU A N 1
ATOM 1406 C CA . GLU A 1 186 ? -5.904 -9.681 11.484 1.00 96.62 186 GLU A CA 1
ATOM 1407 C C . GLU A 1 186 ? -5.858 -8.371 12.271 1.00 96.62 186 GLU A C 1
ATOM 1409 O O . GLU A 1 186 ? -6.016 -8.401 13.492 1.00 96.62 186 GLU A O 1
ATOM 1414 N N . VAL A 1 187 ? -5.724 -7.219 11.603 1.00 95.00 187 VAL A N 1
ATOM 1415 C CA . VAL A 1 187 ? -5.873 -5.907 12.254 1.00 95.00 187 VAL A CA 1
ATOM 1416 C C . VAL A 1 187 ? -7.269 -5.780 12.857 1.00 95.00 187 VAL A C 1
ATOM 1418 O O . VAL A 1 187 ? -7.395 -5.467 14.040 1.00 95.00 187 VAL A O 1
ATOM 1421 N N . ARG A 1 188 ? -8.325 -6.101 12.100 1.00 92.88 188 ARG A N 1
ATOM 1422 C CA . ARG A 1 188 ? -9.701 -6.069 12.619 1.00 92.88 188 ARG A CA 1
ATOM 1423 C C . ARG A 1 188 ? -9.915 -7.058 13.768 1.00 92.88 188 ARG A C 1
ATOM 1425 O O . ARG A 1 188 ? -10.646 -6.754 14.702 1.00 92.88 188 ARG A O 1
ATOM 1432 N N . ARG A 1 189 ? -9.295 -8.235 13.723 1.00 93.81 189 ARG A N 1
ATOM 1433 C CA . ARG A 1 189 ? -9.448 -9.269 14.754 1.00 93.81 189 ARG A CA 1
ATOM 1434 C C . ARG A 1 189 ? -8.699 -8.934 16.040 1.00 93.81 189 ARG A C 1
ATOM 1436 O O . ARG A 1 189 ? -9.204 -9.204 17.124 1.00 93.81 189 ARG A O 1
ATOM 1443 N N . ARG A 1 190 ? -7.479 -8.404 15.926 1.00 95.38 190 ARG A N 1
ATOM 1444 C CA . ARG A 1 190 ? -6.547 -8.256 17.054 1.00 95.38 190 ARG A CA 1
ATOM 1445 C C . ARG A 1 190 ? -6.374 -6.832 17.541 1.00 95.38 190 ARG A C 1
ATOM 1447 O O . ARG A 1 190 ? -5.800 -6.676 18.612 1.00 95.38 190 ARG A O 1
ATOM 1454 N N . LEU A 1 191 ? -6.784 -5.815 16.789 1.00 93.81 191 LEU A N 1
ATOM 1455 C CA . LEU A 1 191 ? -6.503 -4.399 17.061 1.00 93.81 191 LEU A CA 1
ATOM 1456 C C . LEU A 1 191 ? -7.741 -3.499 16.872 1.00 93.81 191 LEU A C 1
ATOM 1458 O O . LEU A 1 191 ? -7.585 -2.297 16.685 1.00 93.81 191 LEU A O 1
ATOM 1462 N N . ASN A 1 192 ? -8.962 -4.047 16.928 1.00 91.31 192 ASN A N 1
ATOM 1463 C CA . ASN A 1 192 ? -10.195 -3.258 16.770 1.00 91.31 192 ASN A CA 1
ATOM 1464 C C . ASN A 1 192 ? -10.407 -2.197 17.866 1.00 91.31 192 ASN A C 1
ATOM 1466 O O . ASN A 1 192 ? -10.974 -1.149 17.575 1.00 91.31 192 ASN A O 1
ATOM 1470 N N . ASP A 1 193 ? -9.956 -2.447 19.095 1.00 91.12 193 ASP A N 1
ATOM 1471 C CA . ASP A 1 193 ? -10.013 -1.526 20.242 1.00 91.12 193 ASP A CA 1
ATOM 1472 C C . ASP A 1 193 ? -8.810 -0.572 20.325 1.00 91.12 193 ASP A C 1
ATOM 1474 O O . ASP A 1 193 ? -8.744 0.270 21.219 1.00 91.12 193 ASP A O 1
ATOM 1478 N N . VAL A 1 194 ? -7.839 -0.684 19.415 1.00 92.69 194 VAL A N 1
ATOM 1479 C CA . VAL A 1 194 ? -6.636 0.154 19.416 1.00 92.69 194 VAL A CA 1
ATOM 1480 C C . VAL A 1 194 ? -6.764 1.233 18.353 1.00 92.69 194 VAL A C 1
ATOM 1482 O O . VAL A 1 194 ? -7.133 0.958 17.213 1.00 92.69 194 VAL A O 1
ATOM 1485 N N . SER A 1 195 ? -6.411 2.475 18.704 1.00 91.56 195 SER A N 1
ATOM 1486 C CA . SER A 1 195 ? -6.449 3.580 17.740 1.00 91.56 195 SER A CA 1
ATOM 1487 C C . SER A 1 195 ? -5.655 3.230 16.463 1.00 91.56 195 SER A C 1
ATOM 1489 O O . SER A 1 195 ? -4.527 2.735 16.579 1.00 91.56 195 SER A O 1
ATOM 1491 N N . PRO A 1 196 ? -6.181 3.509 15.252 1.00 89.31 196 PRO A N 1
ATOM 1492 C CA . PRO A 1 196 ? -5.517 3.150 13.995 1.00 89.31 196 PRO A CA 1
ATOM 1493 C C . PRO A 1 196 ? -4.086 3.684 13.879 1.00 89.31 196 PRO A C 1
ATOM 1495 O O . PRO A 1 196 ? -3.214 3.004 13.346 1.00 89.31 196 PRO A O 1
ATOM 1498 N N . LEU A 1 197 ? -3.829 4.870 14.443 1.00 91.31 197 LEU A N 1
ATOM 1499 C CA . LEU A 1 197 ? -2.508 5.493 14.474 1.00 91.31 197 LEU A CA 1
ATOM 1500 C C . LEU A 1 197 ? -1.492 4.659 15.272 1.00 91.31 197 LEU A C 1
ATOM 1502 O O . LEU A 1 197 ? -0.399 4.384 14.787 1.00 91.31 197 LEU A O 1
ATOM 1506 N N . VAL A 1 198 ? -1.862 4.223 16.483 1.00 94.69 198 VAL A N 1
ATOM 1507 C CA . VAL A 1 198 ? -1.001 3.392 17.345 1.00 94.69 198 VAL A CA 1
ATOM 1508 C C . VAL A 1 198 ? -0.845 1.989 16.762 1.00 94.69 198 VAL A C 1
ATOM 1510 O O . VAL A 1 198 ? 0.264 1.454 16.757 1.00 94.69 198 VAL A O 1
ATOM 1513 N N . SER A 1 199 ? -1.928 1.412 16.231 1.00 94.19 199 SER A N 1
ATOM 1514 C CA . SER A 1 199 ? -1.904 0.125 15.528 1.00 94.19 199 SER A CA 1
ATOM 1515 C C . SER A 1 199 ? -0.920 0.157 14.363 1.00 94.19 199 SER A C 1
ATOM 1517 O O . SER A 1 199 ? -0.039 -0.698 14.279 1.00 94.19 199 SER A O 1
ATOM 1519 N N . PHE A 1 200 ? -1.019 1.169 13.498 1.00 93.19 200 PHE A N 1
ATOM 1520 C CA . PHE A 1 200 ? -0.130 1.318 12.353 1.00 93.19 200 PHE A CA 1
ATOM 1521 C C . PHE A 1 200 ? 1.316 1.563 12.775 1.00 93.19 200 PHE A C 1
ATOM 1523 O O . PHE A 1 200 ? 2.201 0.895 12.253 1.00 93.19 200 PHE A O 1
ATOM 1530 N N . ALA A 1 201 ? 1.555 2.436 13.758 1.00 95.31 201 ALA A N 1
ATOM 1531 C CA . ALA A 1 201 ? 2.900 2.697 14.256 1.00 95.31 201 ALA A CA 1
ATOM 1532 C C . ALA A 1 201 ? 3.571 1.424 14.798 1.00 95.31 201 ALA A C 1
ATOM 1534 O O . ALA A 1 201 ? 4.742 1.193 14.519 1.00 95.31 201 ALA A O 1
ATOM 1535 N N . ALA A 1 202 ? 2.843 0.573 15.533 1.00 96.75 202 ALA A N 1
ATOM 1536 C CA . ALA A 1 202 ? 3.363 -0.709 16.019 1.00 96.75 202 ALA A CA 1
ATOM 1537 C C . ALA A 1 202 ? 3.658 -1.684 14.872 1.00 96.75 202 ALA A C 1
ATOM 1539 O O . ALA A 1 202 ? 4.722 -2.303 14.833 1.00 96.75 202 ALA A O 1
ATOM 1540 N N . ILE A 1 203 ? 2.732 -1.794 13.920 1.00 96.62 203 ILE A N 1
ATOM 1541 C CA . ILE A 1 203 ? 2.863 -2.692 12.770 1.00 96.62 203 ILE A CA 1
ATOM 1542 C C . ILE A 1 203 ? 4.020 -2.272 11.865 1.00 96.62 203 ILE A C 1
ATOM 1544 O O . ILE A 1 203 ? 4.764 -3.125 11.376 1.00 96.62 203 ILE A O 1
ATOM 1548 N N . SER A 1 204 ? 4.205 -0.969 11.651 1.00 95.69 204 SER A N 1
ATOM 1549 C CA . SER A 1 204 ? 5.268 -0.446 10.798 1.00 95.69 204 SER A CA 1
ATOM 1550 C C . SER A 1 204 ? 6.650 -0.761 11.366 1.00 95.69 204 SER A C 1
ATOM 1552 O O . SER A 1 204 ? 7.541 -1.059 10.580 1.00 95.69 204 SER A O 1
ATOM 1554 N N . GLN A 1 205 ? 6.829 -0.776 12.697 1.00 97.81 205 GLN A N 1
ATOM 1555 C CA . GLN A 1 205 ? 8.111 -1.168 13.305 1.00 97.81 205 GLN A CA 1
ATOM 1556 C C . GLN A 1 205 ? 8.455 -2.630 13.015 1.00 97.81 205 GLN A C 1
ATOM 1558 O O . GLN A 1 205 ? 9.554 -2.923 12.555 1.00 97.81 205 GLN A O 1
ATOM 1563 N N . TYR A 1 206 ? 7.519 -3.555 13.247 1.00 98.00 206 TYR A N 1
ATOM 1564 C CA . TYR A 1 206 ? 7.755 -4.976 12.968 1.00 98.00 206 TYR A CA 1
ATOM 1565 C C . TYR A 1 206 ? 7.909 -5.245 11.474 1.00 98.00 206 TYR A C 1
ATOM 1567 O O . TYR A 1 206 ? 8.776 -6.016 11.076 1.00 98.00 206 TYR A O 1
ATOM 1575 N N . THR A 1 207 ? 7.102 -4.586 10.641 1.00 98.00 207 THR A N 1
ATOM 1576 C CA . THR A 1 207 ? 7.228 -4.690 9.183 1.00 98.00 207 THR A CA 1
ATOM 1577 C C . THR A 1 207 ? 8.609 -4.218 8.735 1.00 98.00 207 THR A C 1
ATOM 1579 O O . THR A 1 207 ? 9.279 -4.924 7.987 1.00 98.00 207 THR A O 1
ATOM 1582 N N . ALA A 1 208 ? 9.068 -3.066 9.231 1.00 98.06 208 ALA A N 1
ATOM 1583 C CA . ALA A 1 208 ? 10.397 -2.558 8.929 1.00 98.06 208 ALA A CA 1
ATOM 1584 C C . ALA A 1 208 ? 11.496 -3.486 9.432 1.00 98.06 208 ALA A C 1
ATOM 1586 O O . ALA A 1 208 ? 12.433 -3.732 8.688 1.00 98.06 208 ALA A O 1
ATOM 1587 N N . LEU A 1 209 ? 11.360 -4.070 10.624 1.00 98.38 209 LEU A N 1
ATOM 1588 C CA . LEU A 1 209 ? 12.306 -5.071 11.111 1.00 98.38 209 LEU A CA 1
ATOM 1589 C C . LEU A 1 209 ? 12.423 -6.248 10.132 1.00 98.38 209 LEU A C 1
ATOM 1591 O O . LEU A 1 209 ? 13.529 -6.581 9.722 1.00 98.38 209 LEU A O 1
ATOM 1595 N N . PHE A 1 210 ? 11.306 -6.847 9.709 1.00 98.38 210 PHE A N 1
ATOM 1596 C CA . PHE A 1 210 ? 11.336 -7.966 8.760 1.00 98.38 210 PHE A CA 1
ATOM 1597 C C . PHE A 1 210 ? 11.938 -7.578 7.406 1.00 98.38 210 PHE A C 1
ATOM 1599 O O . PHE A 1 210 ? 12.739 -8.330 6.855 1.00 98.38 210 PHE A O 1
ATOM 1606 N N . LEU A 1 211 ? 11.581 -6.408 6.8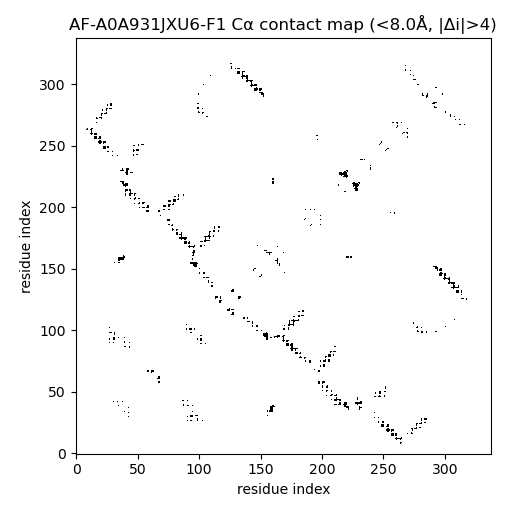73 1.00 98.25 211 LEU A N 1
ATOM 1607 C CA . LEU A 1 211 ? 12.064 -5.960 5.567 1.00 98.25 211 LEU A CA 1
ATOM 1608 C C . LEU A 1 211 ? 13.526 -5.503 5.601 1.00 98.25 211 LEU A C 1
ATOM 1610 O O . LEU A 1 211 ? 14.248 -5.751 4.643 1.00 98.25 211 LEU A O 1
ATOM 1614 N N . VAL A 1 212 ? 13.989 -4.907 6.700 1.00 98.44 212 VAL A N 1
ATOM 1615 C CA . VAL A 1 212 ? 15.407 -4.584 6.917 1.00 98.44 212 VAL A CA 1
ATOM 1616 C C . VAL A 1 212 ? 16.222 -5.862 7.078 1.00 98.44 212 VAL A C 1
ATOM 1618 O O . VAL A 1 212 ? 17.284 -5.973 6.483 1.00 98.44 212 VAL A O 1
ATOM 1621 N N . LEU A 1 213 ? 15.727 -6.866 7.807 1.00 98.31 213 LEU A N 1
ATOM 1622 C CA . LEU A 1 213 ? 16.400 -8.167 7.874 1.00 98.31 213 LEU A CA 1
ATOM 1623 C C . LEU A 1 213 ? 16.466 -8.835 6.493 1.00 98.31 213 LEU A C 1
ATOM 1625 O O . LEU A 1 213 ? 17.512 -9.365 6.130 1.00 98.31 213 LEU A O 1
ATOM 1629 N N . GLY A 1 214 ? 15.393 -8.753 5.698 1.00 97.88 214 GLY A N 1
ATOM 1630 C CA . GLY A 1 214 ? 15.394 -9.204 4.304 1.00 97.88 214 GLY A CA 1
ATOM 1631 C C . GLY A 1 214 ? 16.405 -8.448 3.436 1.00 97.88 214 GLY A C 1
ATOM 1632 O O . GLY A 1 214 ? 17.151 -9.066 2.688 1.00 97.88 214 GLY A O 1
ATOM 1633 N N . MET A 1 215 ? 16.492 -7.126 3.588 1.00 97.75 215 MET A N 1
ATOM 1634 C CA . MET A 1 215 ? 17.497 -6.283 2.936 1.00 97.75 215 MET A CA 1
ATOM 1635 C C . MET A 1 215 ? 18.927 -6.689 3.294 1.00 97.75 215 MET A C 1
ATOM 1637 O O . MET A 1 215 ? 19.755 -6.861 2.406 1.00 97.75 215 MET A O 1
ATOM 1641 N N . LEU A 1 216 ? 19.222 -6.880 4.579 1.00 98.12 216 LEU A N 1
ATOM 1642 C CA . LEU A 1 216 ? 20.550 -7.298 5.024 1.00 98.12 216 LEU A CA 1
ATOM 1643 C C . LEU A 1 216 ? 20.894 -8.705 4.511 1.00 98.12 216 LEU A C 1
ATOM 1645 O O . LEU A 1 216 ? 22.035 -8.962 4.143 1.00 98.12 216 LEU A O 1
ATOM 1649 N N . ALA A 1 217 ? 19.913 -9.609 4.447 1.00 97.62 217 ALA A N 1
ATOM 1650 C CA . ALA A 1 217 ? 20.117 -10.985 4.002 1.00 97.62 217 ALA A CA 1
ATOM 1651 C C . ALA A 1 217 ? 20.237 -11.134 2.475 1.00 97.62 217 ALA A C 1
ATOM 1653 O O . ALA A 1 217 ? 21.007 -11.972 2.017 1.00 97.62 217 ALA A O 1
ATOM 1654 N N . PHE A 1 218 ? 19.501 -10.339 1.692 1.00 96.75 218 PHE A N 1
ATOM 1655 C CA . PHE A 1 218 ? 19.315 -10.572 0.252 1.00 96.75 218 PHE A CA 1
ATOM 1656 C C . PHE A 1 218 ? 19.606 -9.360 -0.647 1.00 96.75 218 PHE A C 1
ATOM 1658 O O . PHE A 1 218 ? 19.501 -9.490 -1.863 1.00 96.75 218 PHE A O 1
ATOM 1665 N N . GLY A 1 219 ? 19.957 -8.197 -0.088 1.00 95.94 219 GLY A N 1
ATOM 1666 C CA . GLY A 1 219 ? 20.241 -6.978 -0.854 1.00 95.94 219 GLY A CA 1
ATOM 1667 C C . GLY A 1 219 ? 21.448 -7.134 -1.778 1.00 95.94 219 GLY A C 1
ATOM 1668 O O . GLY A 1 219 ? 22.492 -7.641 -1.362 1.00 95.94 219 GLY A O 1
ATOM 1669 N N . GLN A 1 220 ? 21.306 -6.704 -3.028 1.00 94.25 220 GLN A N 1
ATOM 1670 C CA . GLN A 1 220 ? 22.304 -6.892 -4.079 1.00 94.25 220 GLN A CA 1
ATOM 1671 C C . GLN A 1 220 ? 22.585 -5.585 -4.825 1.00 94.25 220 GLN A C 1
ATOM 1673 O O . GLN A 1 220 ? 21.729 -4.711 -4.950 1.00 94.25 220 GLN A O 1
ATOM 1678 N N . ASN A 1 221 ? 23.801 -5.438 -5.346 1.00 91.44 221 ASN A N 1
ATOM 1679 C CA . ASN A 1 221 ? 24.135 -4.345 -6.256 1.00 91.44 221 ASN A CA 1
ATOM 1680 C C . ASN A 1 221 ? 23.701 -4.666 -7.703 1.00 91.44 221 ASN A C 1
ATOM 1682 O O . ASN A 1 221 ? 23.208 -5.753 -8.007 1.00 91.44 221 ASN A O 1
ATOM 1686 N N . ALA A 1 222 ? 23.914 -3.719 -8.622 1.00 87.00 222 ALA A N 1
ATOM 1687 C CA . ALA A 1 222 ? 23.598 -3.898 -10.043 1.00 87.00 222 ALA A CA 1
ATOM 1688 C C . ALA A 1 222 ? 24.366 -5.057 -10.715 1.00 87.00 222 ALA A C 1
ATOM 1690 O O . ALA A 1 222 ? 23.890 -5.600 -11.709 1.00 87.00 222 ALA A O 1
ATOM 1691 N N . ALA A 1 223 ? 25.522 -5.453 -10.169 1.00 87.88 223 ALA A N 1
ATOM 1692 C CA . ALA A 1 223 ? 26.309 -6.595 -10.635 1.00 87.88 223 ALA A CA 1
ATOM 1693 C C . ALA A 1 223 ? 25.813 -7.947 -10.073 1.00 87.88 223 ALA A C 1
ATOM 1695 O O . ALA A 1 223 ? 26.325 -8.993 -10.464 1.00 87.88 223 ALA A O 1
ATOM 1696 N N . GLY A 1 224 ? 24.810 -7.944 -9.186 1.00 87.94 224 GLY A N 1
ATOM 1697 C CA . GLY A 1 224 ? 24.276 -9.143 -8.533 1.00 87.94 224 GLY A CA 1
ATOM 1698 C C . GLY A 1 224 ? 25.067 -9.590 -7.300 1.00 87.94 224 GLY A C 1
ATOM 1699 O O . GLY A 1 224 ? 24.781 -10.646 -6.736 1.00 87.94 224 GLY A O 1
ATOM 1700 N N . GLU A 1 225 ? 26.046 -8.803 -6.856 1.00 92.94 225 GLU A N 1
ATOM 1701 C CA . GLU A 1 225 ? 26.832 -9.093 -5.659 1.00 92.94 225 GLU A CA 1
ATOM 1702 C C . GLU A 1 225 ? 26.070 -8.650 -4.409 1.00 92.94 225 GLU A C 1
ATOM 1704 O O . GLU A 1 225 ? 25.407 -7.610 -4.397 1.00 92.94 225 GLU A O 1
ATOM 1709 N N . HIS A 1 226 ? 26.176 -9.430 -3.335 1.00 95.06 226 HIS A N 1
ATOM 1710 C CA . HIS A 1 226 ? 25.537 -9.112 -2.060 1.00 95.06 226 HIS A CA 1
ATOM 1711 C C . HIS A 1 226 ? 26.144 -7.839 -1.451 1.00 95.06 226 HIS A C 1
ATOM 1713 O O . HIS A 1 226 ? 27.356 -7.755 -1.268 1.00 95.06 226 HIS A O 1
ATOM 1719 N N . ASN A 1 227 ? 25.307 -6.845 -1.140 1.00 94.62 227 ASN A N 1
ATOM 1720 C CA . ASN A 1 227 ? 25.742 -5.527 -0.653 1.00 94.62 227 ASN A CA 1
ATOM 1721 C C . ASN A 1 227 ? 25.042 -5.085 0.643 1.00 94.62 227 ASN A C 1
ATOM 1723 O O . ASN A 1 227 ? 25.141 -3.919 1.024 1.00 94.62 227 ASN A O 1
ATOM 1727 N N . PHE A 1 228 ? 24.299 -5.984 1.297 1.00 95.56 228 PHE A N 1
ATOM 1728 C CA . PHE A 1 228 ? 23.580 -5.721 2.552 1.00 95.56 228 PHE A CA 1
ATOM 1729 C C . PHE A 1 228 ? 22.634 -4.506 2.507 1.00 95.56 228 PHE A C 1
ATOM 1731 O O . PHE A 1 228 ? 22.342 -3.903 3.539 1.00 95.56 228 PHE A O 1
ATOM 1738 N N . GLY A 1 229 ? 22.153 -4.111 1.328 1.00 93.81 229 GLY A N 1
ATOM 1739 C CA . GLY A 1 229 ? 21.280 -2.948 1.206 1.00 93.81 229 GLY A CA 1
ATOM 1740 C C . GLY A 1 229 ? 21.987 -1.612 1.008 1.00 93.81 229 GLY A C 1
ATOM 1741 O O . GLY A 1 229 ? 21.341 -0.575 1.139 1.00 93.81 229 GLY A O 1
ATOM 1742 N N . ALA A 1 230 ? 23.289 -1.590 0.716 1.00 94.19 230 ALA A N 1
ATOM 1743 C CA . ALA A 1 230 ? 24.044 -0.343 0.571 1.00 94.19 230 ALA A CA 1
ATOM 1744 C C . ALA A 1 230 ? 23.633 0.509 -0.648 1.00 94.19 230 ALA A C 1
ATOM 1746 O O . ALA A 1 230 ? 23.959 1.690 -0.683 1.00 94.19 230 ALA A O 1
ATOM 1747 N N . GLY A 1 231 ? 22.875 -0.043 -1.605 1.00 90.50 231 GLY A N 1
ATOM 1748 C CA . GLY A 1 231 ? 22.569 0.598 -2.893 1.00 90.50 231 GLY A CA 1
ATOM 1749 C C . GLY A 1 231 ? 22.114 2.068 -2.831 1.00 90.50 231 GLY A C 1
ATOM 1750 O O . GLY A 1 231 ? 22.636 2.883 -3.589 1.00 90.50 231 GLY A O 1
ATOM 1751 N N . PRO A 1 232 ? 21.189 2.475 -1.936 1.00 93.25 232 PRO A N 1
ATOM 1752 C CA . PRO A 1 232 ? 20.772 3.876 -1.860 1.00 93.25 232 PRO A CA 1
ATOM 1753 C C . PRO A 1 232 ? 21.877 4.854 -1.442 1.00 93.25 232 PRO A C 1
ATOM 1755 O O . PRO A 1 232 ? 21.748 6.043 -1.716 1.00 93.25 232 PRO A O 1
ATOM 1758 N N . LEU A 1 233 ? 22.945 4.384 -0.792 1.00 91.88 233 LEU A N 1
ATOM 1759 C CA . LEU A 1 233 ? 24.064 5.225 -0.352 1.00 91.88 233 LEU A CA 1
ATOM 1760 C C . LEU A 1 233 ? 24.937 5.696 -1.522 1.00 91.88 233 LEU A C 1
ATOM 1762 O O . LEU A 1 233 ? 25.570 6.742 -1.417 1.00 91.88 233 LEU A O 1
ATOM 1766 N N . ASP A 1 234 ? 24.913 4.971 -2.641 1.00 90.19 234 ASP A N 1
ATOM 1767 C CA . ASP A 1 234 ? 25.663 5.309 -3.856 1.00 90.19 234 ASP A CA 1
ATOM 1768 C C . ASP A 1 234 ? 24.897 6.286 -4.771 1.00 90.19 234 ASP A C 1
ATOM 1770 O O . ASP A 1 234 ? 25.390 6.712 -5.818 1.00 90.19 234 ASP A O 1
ATOM 1774 N N . MET A 1 235 ? 23.666 6.654 -4.403 1.00 93.44 235 MET A N 1
ATOM 1775 C CA . MET A 1 235 ? 22.847 7.578 -5.181 1.00 93.44 235 MET A CA 1
ATOM 1776 C C . MET A 1 235 ? 23.325 9.023 -5.059 1.00 93.44 235 MET A C 1
ATOM 1778 O O . MET A 1 235 ? 23.789 9.478 -4.016 1.00 93.44 235 MET A O 1
ATOM 1782 N N . SER A 1 236 ? 23.076 9.813 -6.108 1.00 95.38 236 SER A N 1
ATOM 1783 C CA . SER A 1 236 ? 23.172 11.267 -5.986 1.00 95.38 236 SER A CA 1
ATOM 1784 C C . SER A 1 236 ? 22.189 11.790 -4.931 1.00 95.38 236 SER A C 1
ATOM 1786 O O . SER A 1 236 ? 21.102 11.238 -4.740 1.00 95.38 236 SER A O 1
ATOM 1788 N N . ALA A 1 237 ? 22.527 12.910 -4.286 1.00 94.81 237 ALA A N 1
ATOM 1789 C CA . ALA A 1 237 ? 21.691 13.501 -3.238 1.00 94.81 237 ALA A CA 1
ATOM 1790 C C . ALA A 1 237 ? 20.243 13.769 -3.699 1.00 94.81 237 ALA A C 1
ATOM 1792 O O . ALA A 1 237 ? 19.302 13.604 -2.922 1.00 94.81 237 ALA A O 1
ATOM 1793 N N . GLY A 1 238 ? 20.050 14.135 -4.972 1.00 95.94 238 GLY A N 1
ATOM 1794 C CA . GLY A 1 238 ? 18.722 14.333 -5.557 1.00 95.94 238 GLY A CA 1
ATOM 1795 C C . GLY A 1 238 ? 17.915 13.035 -5.663 1.00 95.94 238 GLY A C 1
ATOM 1796 O O . GLY A 1 238 ? 16.749 13.009 -5.272 1.00 95.94 238 GLY A O 1
ATOM 1797 N N . GLN A 1 239 ? 18.537 11.949 -6.128 1.00 94.94 239 GLN A N 1
ATOM 1798 C CA . GLN A 1 239 ? 17.901 10.629 -6.232 1.00 94.94 239 GLN A CA 1
ATOM 1799 C C . GLN A 1 239 ? 17.583 10.047 -4.852 1.00 94.94 239 GLN A C 1
ATOM 1801 O O . GLN A 1 239 ? 16.464 9.587 -4.622 1.00 94.94 239 GLN A O 1
ATOM 1806 N N . PHE A 1 240 ? 18.513 10.168 -3.902 1.00 95.81 240 PHE A N 1
ATOM 1807 C CA . PHE A 1 240 ? 18.284 9.753 -2.521 1.00 95.81 240 PHE A CA 1
ATOM 1808 C C . PHE A 1 240 ? 17.141 10.545 -1.868 1.00 95.81 240 PHE A C 1
ATOM 1810 O O . PHE A 1 240 ? 16.258 9.964 -1.239 1.00 95.81 240 PHE A O 1
ATOM 1817 N N . SER A 1 241 ? 17.091 11.866 -2.074 1.00 95.19 241 SER A N 1
ATOM 1818 C CA . SER A 1 241 ? 16.007 12.713 -1.552 1.00 95.19 241 SER A CA 1
ATOM 1819 C C . SER A 1 241 ? 14.649 12.330 -2.142 1.00 95.19 241 SER A C 1
ATOM 1821 O O . SER A 1 241 ? 13.661 12.238 -1.411 1.00 95.19 241 SER A O 1
ATOM 1823 N N . LEU A 1 242 ? 14.594 12.055 -3.449 1.00 95.62 242 LEU A N 1
ATOM 1824 C CA . LEU A 1 242 ? 13.380 11.580 -4.113 1.00 95.62 242 LEU A CA 1
ATOM 1825 C C . LEU A 1 242 ? 12.940 10.214 -3.569 1.00 95.62 242 LEU A C 1
ATOM 1827 O O . LEU A 1 242 ? 11.750 9.989 -3.336 1.00 95.62 242 LEU A O 1
ATOM 1831 N N . PHE A 1 243 ? 13.892 9.320 -3.309 1.00 95.69 243 PHE A N 1
ATOM 1832 C CA . PHE A 1 243 ? 13.637 8.006 -2.729 1.00 95.69 243 PHE A CA 1
ATOM 1833 C C . PHE A 1 243 ? 13.082 8.104 -1.300 1.00 95.69 243 PHE A C 1
ATOM 1835 O O . PHE A 1 243 ? 12.042 7.503 -0.995 1.00 95.69 243 PHE A O 1
ATOM 1842 N N . VAL A 1 244 ? 13.682 8.937 -0.444 1.00 95.62 244 VAL A N 1
ATOM 1843 C CA . VAL A 1 244 ? 13.154 9.240 0.897 1.00 95.62 244 VAL A CA 1
ATOM 1844 C C . VAL A 1 244 ? 11.743 9.818 0.791 1.00 95.62 244 VAL A C 1
ATOM 1846 O O . VAL A 1 244 ? 10.821 9.294 1.418 1.00 95.62 244 VAL A O 1
ATOM 1849 N N . LEU A 1 245 ? 11.534 10.832 -0.053 1.00 95.00 245 LEU A N 1
ATOM 1850 C CA . LEU A 1 245 ? 10.229 11.468 -0.244 1.00 95.00 245 LEU A CA 1
ATOM 1851 C C . LEU A 1 245 ? 9.157 10.457 -0.676 1.00 95.00 245 LEU A C 1
ATOM 1853 O O . LEU A 1 245 ? 8.056 10.451 -0.123 1.00 95.00 245 LEU A O 1
ATOM 1857 N N . SER A 1 246 ? 9.490 9.553 -1.602 1.00 94.31 246 SER A N 1
ATOM 1858 C CA . SER A 1 246 ? 8.580 8.489 -2.043 1.00 94.31 246 SER A CA 1
ATOM 1859 C C . SER A 1 246 ? 8.156 7.562 -0.896 1.00 94.31 246 SER A C 1
ATOM 1861 O O . SER A 1 246 ? 7.004 7.128 -0.829 1.00 94.31 246 SER A O 1
ATOM 1863 N N . SER A 1 247 ? 9.068 7.298 0.044 1.00 92.56 247 SER A N 1
ATOM 1864 C CA . SER A 1 247 ? 8.828 6.473 1.233 1.00 92.56 247 SER A CA 1
ATOM 1865 C C . SER A 1 247 ? 7.874 7.170 2.196 1.00 92.56 247 SER A C 1
ATOM 1867 O O . SER A 1 247 ? 6.896 6.578 2.661 1.00 92.56 247 SER A O 1
ATOM 1869 N N . VAL A 1 248 ? 8.125 8.456 2.454 1.00 92.81 248 VAL A N 1
ATOM 1870 C CA . VAL A 1 248 ? 7.302 9.279 3.345 1.00 92.81 248 VAL A CA 1
ATOM 1871 C C . VAL A 1 248 ? 5.887 9.423 2.798 1.00 92.81 248 VAL A C 1
ATOM 1873 O O . VAL A 1 248 ? 4.927 9.208 3.536 1.00 92.81 248 VAL A O 1
ATOM 1876 N N . ILE A 1 249 ? 5.737 9.732 1.511 1.00 92.88 249 ILE A N 1
ATOM 1877 C CA . ILE A 1 249 ? 4.424 9.898 0.879 1.00 92.88 249 ILE A CA 1
ATOM 1878 C C . ILE A 1 249 ? 3.673 8.562 0.848 1.00 92.88 249 ILE A C 1
ATOM 1880 O O . ILE A 1 249 ? 2.548 8.473 1.342 1.00 92.88 249 ILE A O 1
ATOM 1884 N N . GLY A 1 250 ? 4.301 7.520 0.299 1.00 88.62 250 GLY A N 1
ATOM 1885 C CA . GLY A 1 250 ? 3.645 6.243 0.027 1.00 88.62 250 GLY A CA 1
ATOM 1886 C C . GLY A 1 250 ? 3.296 5.431 1.271 1.00 88.62 250 GLY A C 1
ATOM 1887 O O . GLY A 1 250 ? 2.256 4.775 1.306 1.00 88.62 250 GLY A O 1
ATOM 1888 N N . ILE A 1 251 ? 4.144 5.483 2.303 1.00 90.31 251 ILE A N 1
ATOM 1889 C CA . ILE A 1 251 ? 4.006 4.639 3.495 1.00 90.31 251 ILE A CA 1
ATOM 1890 C C . ILE A 1 251 ? 3.588 5.469 4.705 1.00 90.31 251 ILE A C 1
ATOM 1892 O O . ILE A 1 251 ? 2.623 5.110 5.372 1.00 90.31 251 ILE A O 1
ATOM 1896 N N . ALA A 1 252 ? 4.266 6.576 5.013 1.00 86.94 252 ALA A N 1
ATOM 1897 C CA . ALA A 1 252 ? 3.983 7.294 6.253 1.00 86.94 252 ALA A CA 1
ATOM 1898 C C . ALA A 1 252 ? 2.710 8.152 6.159 1.00 86.94 252 ALA A C 1
ATOM 1900 O O . ALA A 1 252 ? 1.738 7.896 6.870 1.00 86.94 252 ALA A O 1
ATOM 1901 N N . LEU A 1 253 ? 2.694 9.142 5.266 1.00 89.75 253 LEU A N 1
ATOM 1902 C CA . LEU A 1 253 ? 1.618 10.133 5.169 1.00 89.75 253 LEU A CA 1
ATOM 1903 C C . LEU A 1 253 ? 0.332 9.566 4.569 1.00 89.75 253 LEU A C 1
ATOM 1905 O O . LEU A 1 253 ? -0.749 9.889 5.064 1.00 89.75 253 LEU A O 1
ATOM 1909 N N . GLY A 1 254 ? 0.437 8.680 3.572 1.00 90.19 254 GLY A N 1
ATOM 1910 C CA . GLY A 1 254 ? -0.728 8.049 2.949 1.00 90.19 254 GLY A CA 1
ATOM 1911 C C . GLY A 1 254 ? -1.668 7.398 3.969 1.00 90.19 254 GLY A C 1
ATOM 1912 O O . GLY A 1 254 ? -2.879 7.585 3.899 1.00 90.19 254 GLY A O 1
ATOM 1913 N N . HIS A 1 255 ? -1.126 6.728 4.992 1.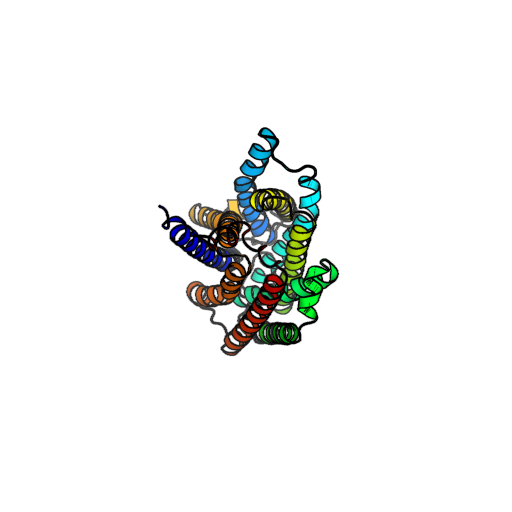00 88.75 255 HIS A N 1
ATOM 1914 C CA . HIS A 1 255 ? -1.942 6.108 6.040 1.00 88.75 255 HIS A CA 1
ATOM 1915 C C . HIS A 1 255 ? -2.596 7.131 6.980 1.00 88.75 255 HIS A C 1
ATOM 1917 O O . HIS A 1 255 ? -3.743 6.938 7.381 1.00 88.75 255 HIS A O 1
ATOM 1923 N N . VAL A 1 256 ? -1.926 8.246 7.301 1.00 89.56 256 VAL A N 1
ATOM 1924 C CA . VAL A 1 256 ? -2.518 9.324 8.121 1.00 89.56 256 VAL A CA 1
ATOM 1925 C C . VAL A 1 256 ? -3.712 9.936 7.419 1.00 89.56 256 VAL A C 1
ATOM 1927 O O . VAL A 1 256 ? -4.784 10.090 8.012 1.00 89.56 256 VAL A O 1
ATOM 1930 N N . TRP A 1 257 ? -3.531 10.278 6.147 1.00 93.88 257 TRP A N 1
ATOM 1931 C CA . TRP A 1 257 ? -4.594 10.840 5.334 1.00 93.88 257 TRP A CA 1
ATOM 1932 C C . TRP A 1 257 ? -5.743 9.851 5.185 1.00 93.88 257 TRP A C 1
ATOM 1934 O O . TRP A 1 257 ? -6.896 10.251 5.346 1.00 93.88 257 TRP A O 1
ATOM 1944 N N . TYR A 1 258 ? -5.446 8.562 5.014 1.00 92.88 258 TYR A N 1
ATOM 1945 C CA . TYR A 1 258 ? -6.479 7.545 4.889 1.00 92.88 258 TYR A CA 1
ATOM 1946 C C . TYR A 1 258 ? -7.300 7.381 6.169 1.00 92.88 258 TYR A C 1
ATOM 1948 O O . TYR A 1 258 ? -8.530 7.398 6.123 1.00 92.88 258 TYR A O 1
ATOM 1956 N N . TYR A 1 259 ? -6.654 7.299 7.334 1.00 89.50 259 TYR A N 1
ATOM 1957 C CA . TYR A 1 259 ? -7.374 7.215 8.608 1.00 89.50 259 TYR A CA 1
ATOM 1958 C C . TYR A 1 259 ? -8.171 8.481 8.903 1.00 89.50 259 TYR A C 1
ATOM 1960 O O . TYR A 1 259 ? -9.290 8.402 9.409 1.00 89.50 259 TYR A O 1
ATOM 1968 N N . THR A 1 260 ? -7.635 9.643 8.530 1.00 89.56 260 THR A N 1
ATOM 1969 C CA . THR A 1 260 ? -8.366 10.908 8.636 1.00 89.56 260 THR A CA 1
ATOM 1970 C C . THR A 1 260 ? -9.589 10.905 7.721 1.00 89.56 260 THR A C 1
ATOM 1972 O O . THR A 1 260 ? -10.668 11.301 8.148 1.00 89.56 260 THR A O 1
ATOM 1975 N N . ALA A 1 261 ? -9.455 10.417 6.486 1.00 92.12 261 ALA A N 1
ATOM 1976 C CA . ALA A 1 261 ? -10.567 10.281 5.553 1.00 92.12 261 ALA A CA 1
ATOM 1977 C C . ALA A 1 261 ? -11.649 9.339 6.092 1.00 92.12 261 ALA A C 1
ATOM 1979 O O . ALA A 1 261 ? -12.817 9.714 6.100 1.00 92.12 261 ALA A O 1
ATOM 1980 N N . ILE A 1 262 ? -11.270 8.172 6.622 1.00 88.44 262 ILE A N 1
ATOM 1981 C CA . ILE A 1 262 ? -12.210 7.218 7.226 1.00 88.44 262 ILE A CA 1
ATOM 1982 C C . ILE A 1 262 ? -12.969 7.857 8.390 1.00 88.44 262 ILE A C 1
ATOM 1984 O O . ILE A 1 262 ? -14.187 7.716 8.475 1.00 88.44 262 ILE A O 1
ATOM 1988 N N . ALA A 1 263 ? -12.273 8.575 9.273 1.00 86.94 263 ALA A N 1
ATOM 1989 C CA . ALA A 1 263 ? -12.897 9.225 10.422 1.00 86.94 263 ALA A CA 1
ATOM 1990 C C . ALA A 1 263 ? -13.897 10.326 10.019 1.00 86.94 263 ALA A C 1
ATOM 1992 O O . ALA A 1 263 ? -14.808 10.633 10.784 1.00 86.94 263 ALA A O 1
ATOM 1993 N N . ARG A 1 264 ? -13.728 10.930 8.835 1.00 89.25 264 ARG A N 1
ATOM 1994 C CA . ARG A 1 264 ? -14.517 12.083 8.367 1.00 89.25 264 ARG A CA 1
ATOM 1995 C C . ARG A 1 264 ? -15.616 11.711 7.366 1.00 89.25 264 ARG A C 1
ATOM 1997 O O . ARG A 1 264 ? -16.675 12.326 7.390 1.00 89.25 264 ARG A O 1
ATOM 2004 N N . LEU A 1 265 ? -15.365 10.736 6.492 1.00 88.81 265 LEU A N 1
ATOM 2005 C CA . LEU A 1 265 ? -16.255 10.313 5.400 1.00 88.81 265 LEU A CA 1
ATOM 2006 C C . LEU A 1 265 ? -16.844 8.910 5.604 1.00 88.81 265 LEU A C 1
ATOM 2008 O O . LEU A 1 265 ? -17.781 8.523 4.909 1.00 88.81 265 LEU A O 1
ATOM 2012 N N . GLY A 1 266 ? -16.297 8.134 6.538 1.00 86.12 266 GLY A N 1
ATOM 2013 C CA . GLY A 1 266 ? -16.646 6.733 6.735 1.00 86.12 266 GLY A CA 1
ATOM 2014 C C . GLY A 1 266 ? -15.900 5.784 5.792 1.00 86.12 266 GLY A C 1
ATOM 2015 O O . GLY A 1 266 ? -15.464 6.134 4.695 1.00 86.12 266 GLY A O 1
ATOM 2016 N N . VAL A 1 267 ? -15.783 4.527 6.229 1.00 85.25 267 VAL A N 1
ATOM 2017 C CA . VAL A 1 267 ? -15.001 3.484 5.543 1.00 85.25 267 VAL A CA 1
ATOM 2018 C C . VAL A 1 267 ? -15.490 3.228 4.117 1.00 85.25 267 VAL A C 1
ATOM 2020 O O . VAL A 1 267 ? -14.661 3.074 3.224 1.00 85.25 267 VAL A O 1
ATOM 2023 N N . ALA A 1 268 ? -16.807 3.195 3.886 1.00 83.69 268 ALA A N 1
ATOM 2024 C CA . ALA A 1 268 ? -17.376 2.869 2.577 1.00 83.69 268 ALA A CA 1
ATOM 2025 C C . ALA A 1 268 ? -16.976 3.895 1.503 1.00 83.69 268 ALA A C 1
ATOM 2027 O O . ALA A 1 268 ? -16.489 3.515 0.439 1.00 83.69 268 ALA A O 1
ATOM 2028 N N . VAL A 1 269 ? -17.110 5.190 1.811 1.00 87.38 269 VAL A N 1
ATOM 2029 C CA . VAL A 1 269 ? -16.751 6.279 0.892 1.00 87.38 269 VAL A CA 1
ATOM 2030 C C . VAL A 1 269 ? -15.241 6.313 0.672 1.00 87.38 269 VAL A C 1
ATOM 2032 O O . VAL A 1 269 ? -14.790 6.314 -0.473 1.00 87.38 269 VAL A O 1
ATOM 2035 N N . SER A 1 270 ? -14.447 6.282 1.749 1.00 89.88 270 SER A N 1
ATOM 2036 C CA . SER A 1 270 ? -12.984 6.327 1.634 1.00 89.88 270 SER A CA 1
ATOM 2037 C C . SER A 1 270 ? -12.424 5.141 0.848 1.00 89.88 270 SER A C 1
ATOM 2039 O O . SER A 1 270 ? -11.575 5.331 -0.021 1.00 89.88 270 SER A O 1
ATOM 2041 N N . SER A 1 271 ? -12.934 3.933 1.099 1.00 87.25 271 SER A N 1
ATOM 2042 C CA . SER A 1 271 ? -12.523 2.730 0.367 1.00 87.25 271 SER A CA 1
ATOM 2043 C C . SER A 1 271 ? -12.941 2.810 -1.099 1.00 87.25 271 SER A C 1
ATOM 2045 O O . SER A 1 271 ? -12.134 2.496 -1.968 1.00 87.25 271 SER A O 1
ATOM 2047 N N . GLY A 1 272 ? -14.159 3.284 -1.389 1.00 87.69 272 GLY A N 1
ATOM 2048 C CA . GLY A 1 272 ? -14.657 3.459 -2.755 1.00 87.69 272 GLY A CA 1
ATOM 2049 C C . GLY A 1 272 ? -13.774 4.383 -3.597 1.00 87.69 272 GLY A C 1
ATOM 2050 O O . GLY A 1 272 ? -13.416 4.030 -4.717 1.00 87.69 272 GLY A O 1
ATOM 2051 N N . VAL A 1 273 ? -13.337 5.520 -3.044 1.00 92.25 273 VAL A N 1
ATOM 2052 C CA . VAL A 1 273 ? -12.405 6.430 -3.739 1.00 92.25 273 VAL A CA 1
ATOM 2053 C C . VAL A 1 273 ? -11.055 5.756 -3.993 1.00 92.25 273 VAL A C 1
ATOM 2055 O O . VAL A 1 273 ? -10.517 5.840 -5.095 1.00 92.25 273 VAL A O 1
ATOM 2058 N N . VAL A 1 274 ? -10.513 5.037 -3.007 1.00 92.00 274 VAL A N 1
ATOM 2059 C CA . VAL A 1 274 ? -9.224 4.340 -3.145 1.00 92.00 274 VAL A CA 1
ATOM 2060 C C . VAL A 1 274 ? -9.278 3.195 -4.168 1.00 92.00 274 VAL A C 1
ATOM 2062 O O . VAL A 1 274 ? -8.241 2.825 -4.726 1.00 92.00 274 VAL A O 1
ATOM 2065 N N . GLN A 1 275 ? -10.459 2.666 -4.506 1.00 90.62 275 GLN A N 1
ATOM 2066 C CA . GLN A 1 275 ? -10.590 1.695 -5.600 1.00 90.62 275 GLN A CA 1
ATOM 2067 C C . GLN A 1 275 ? -10.220 2.276 -6.969 1.00 90.62 275 GLN A C 1
ATOM 2069 O O . GLN A 1 275 ? -9.852 1.504 -7.850 1.00 90.62 275 GLN A O 1
ATOM 2074 N N . LEU A 1 276 ? -10.227 3.603 -7.136 1.00 94.06 276 LEU A N 1
ATOM 2075 C CA . LEU A 1 276 ? -9.796 4.277 -8.366 1.00 94.06 276 LEU A CA 1
ATOM 2076 C C . LEU A 1 276 ? -8.270 4.286 -8.555 1.00 94.06 276 LEU A C 1
ATOM 2078 O O . LEU A 1 276 ? -7.792 4.634 -9.633 1.00 94.06 276 LEU A O 1
ATOM 2082 N N . GLN A 1 277 ? -7.490 3.889 -7.545 1.00 95.50 277 GLN A N 1
ATOM 2083 C CA . GLN A 1 277 ? -6.024 3.917 -7.588 1.00 95.50 277 GLN A CA 1
ATOM 2084 C C . GLN A 1 277 ? -5.426 3.259 -8.846 1.00 95.50 277 GLN A C 1
ATOM 2086 O O . GLN A 1 277 ? -4.584 3.899 -9.469 1.00 95.50 277 GLN A O 1
ATOM 2091 N N . PRO A 1 278 ? -5.838 2.056 -9.301 1.00 94.06 278 PRO A N 1
ATOM 2092 C CA . PRO A 1 278 ? -5.243 1.444 -10.493 1.00 94.06 278 PRO A CA 1
ATOM 2093 C C . PRO A 1 278 ? -5.415 2.282 -11.769 1.00 94.06 278 PRO A C 1
ATOM 2095 O O . PRO A 1 278 ? -4.547 2.257 -12.633 1.00 94.06 278 PRO A O 1
ATOM 2098 N N . PHE A 1 279 ? -6.490 3.070 -11.870 1.00 95.31 279 PHE A N 1
ATOM 2099 C CA . PHE A 1 279 ? -6.730 3.970 -13.002 1.00 95.31 279 PHE A CA 1
ATOM 2100 C C . PHE A 1 279 ? -5.818 5.189 -12.944 1.00 95.31 279 PHE A C 1
ATOM 2102 O O . PHE A 1 279 ? -5.236 5.573 -13.954 1.00 95.31 279 PHE A O 1
ATOM 2109 N N . VAL A 1 280 ? -5.651 5.772 -11.755 1.00 96.94 280 VAL A N 1
ATOM 2110 C CA . VAL A 1 280 ? -4.706 6.877 -11.549 1.00 96.94 280 VAL A CA 1
ATOM 2111 C C . VAL A 1 280 ? -3.283 6.411 -11.859 1.00 96.94 280 VAL A C 1
ATOM 2113 O O . VAL A 1 280 ? -2.561 7.103 -12.571 1.00 96.94 280 VAL A O 1
ATOM 2116 N N . VAL A 1 281 ? -2.907 5.207 -11.415 1.00 96.31 281 VAL A N 1
ATOM 2117 C CA . VAL A 1 281 ? -1.625 4.575 -11.763 1.00 96.31 281 VAL A CA 1
ATOM 2118 C C . VAL A 1 281 ? -1.507 4.370 -13.275 1.00 96.31 281 VAL A C 1
ATOM 2120 O O . VAL A 1 281 ? -0.463 4.681 -13.835 1.00 96.31 281 VAL A O 1
ATOM 2123 N N . ALA A 1 282 ? -2.556 3.904 -13.957 1.00 94.12 282 ALA A N 1
ATOM 2124 C CA . ALA A 1 282 ? -2.552 3.699 -15.407 1.00 94.12 282 ALA A CA 1
ATOM 2125 C C . ALA A 1 282 ? -2.355 4.994 -16.208 1.00 94.12 282 ALA A C 1
ATOM 2127 O O . ALA A 1 282 ? -1.566 5.030 -17.152 1.00 94.12 282 ALA A O 1
ATOM 2128 N N . VAL A 1 283 ? -3.038 6.074 -15.826 1.00 95.69 283 VAL A N 1
ATOM 2129 C CA . VAL A 1 283 ? -2.851 7.385 -16.464 1.00 95.69 283 VAL A CA 1
ATOM 2130 C C . VAL A 1 283 ? -1.448 7.919 -16.178 1.00 95.69 283 VAL A C 1
ATOM 2132 O O . VAL A 1 283 ? -0.751 8.364 -17.089 1.00 95.69 283 VAL A O 1
ATOM 2135 N N . ALA A 1 284 ? -1.002 7.838 -14.925 1.00 95.75 284 ALA A N 1
ATOM 2136 C CA . ALA A 1 284 ? 0.299 8.351 -14.525 1.00 95.75 284 ALA A CA 1
ATOM 2137 C C . ALA A 1 284 ? 1.459 7.548 -15.138 1.00 95.75 284 ALA A C 1
ATOM 2139 O O . ALA A 1 284 ? 2.431 8.147 -15.584 1.00 95.75 284 ALA A O 1
ATOM 2140 N N . GLN A 1 285 ? 1.358 6.220 -15.252 1.00 94.06 285 GLN A N 1
ATOM 2141 C CA . GLN A 1 285 ? 2.390 5.412 -15.910 1.00 94.06 285 GLN A CA 1
ATOM 2142 C C . GLN A 1 285 ? 2.484 5.723 -17.408 1.00 94.06 285 GLN A C 1
ATOM 2144 O O . GLN A 1 285 ? 3.575 5.687 -17.972 1.00 94.06 285 GLN A O 1
ATOM 2149 N N . MET A 1 286 ? 1.362 6.049 -18.060 1.00 92.62 286 MET A N 1
ATOM 2150 C CA . MET A 1 286 ? 1.365 6.472 -19.458 1.00 92.62 286 MET A CA 1
ATOM 2151 C C . MET A 1 286 ? 2.110 7.801 -19.612 1.00 92.62 286 MET A C 1
ATOM 2153 O O . MET A 1 286 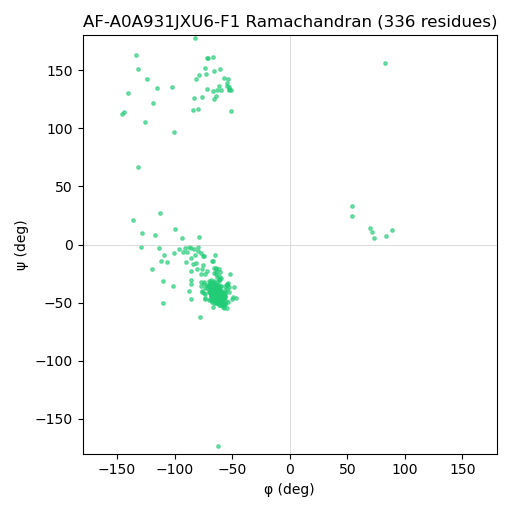? 2.921 7.935 -20.521 1.00 92.62 286 MET A O 1
ATOM 2157 N N . ALA A 1 287 ? 1.892 8.748 -18.697 1.00 94.19 287 ALA A N 1
ATOM 2158 C CA . ALA A 1 287 ? 2.579 10.037 -18.708 1.00 94.19 287 ALA A CA 1
ATOM 2159 C C . ALA A 1 287 ? 4.077 9.930 -18.362 1.00 94.19 287 ALA A C 1
ATOM 2161 O O . ALA A 1 287 ? 4.894 10.611 -18.970 1.00 94.19 287 ALA A O 1
ATOM 2162 N N . VAL A 1 288 ? 4.441 9.083 -17.393 1.00 93.12 288 VAL A N 1
ATOM 2163 C CA . VAL A 1 288 ? 5.814 8.991 -16.863 1.00 93.12 288 VAL A CA 1
ATOM 2164 C C . VAL A 1 288 ? 6.682 8.016 -17.662 1.00 93.12 288 VAL A C 1
ATOM 2166 O O . VAL A 1 288 ? 7.854 8.292 -17.899 1.00 93.12 288 VAL A O 1
ATOM 2169 N N . PHE A 1 289 ? 6.126 6.879 -18.081 1.00 91.31 289 PHE A N 1
ATOM 2170 C CA . PHE A 1 289 ? 6.870 5.799 -18.742 1.00 91.31 289 PHE A CA 1
ATOM 2171 C C . PHE A 1 289 ? 6.471 5.580 -20.206 1.00 91.31 289 PHE A C 1
ATOM 2173 O O . PHE A 1 289 ? 7.044 4.708 -20.857 1.00 91.31 289 PHE A O 1
ATOM 2180 N N . GLY A 1 290 ? 5.473 6.305 -20.728 1.00 89.00 290 GLY A N 1
ATOM 2181 C CA . GLY A 1 290 ? 4.970 6.110 -22.094 1.00 89.00 290 GLY A CA 1
ATOM 2182 C C . GLY A 1 290 ? 4.212 4.792 -22.302 1.00 89.00 290 GLY A C 1
ATOM 2183 O O . GLY A 1 290 ? 3.995 4.379 -23.439 1.00 89.00 290 GLY A O 1
ATOM 2184 N N . ARG A 1 291 ? 3.823 4.096 -21.223 1.00 87.75 291 ARG A N 1
ATOM 2185 C CA . ARG A 1 291 ? 3.207 2.758 -21.276 1.00 87.75 291 ARG A CA 1
ATOM 2186 C C . ARG A 1 291 ? 1.693 2.843 -21.123 1.00 87.75 291 ARG A C 1
ATOM 2188 O O . ARG A 1 291 ? 1.175 2.914 -20.013 1.00 87.75 291 ARG A O 1
ATOM 2195 N N . ALA A 1 292 ? 0.977 2.836 -22.240 1.00 87.19 292 ALA A N 1
ATOM 2196 C CA . ALA A 1 292 ? -0.481 2.810 -22.228 1.00 87.19 292 ALA A CA 1
ATOM 2197 C C . ALA A 1 292 ? -1.025 1.397 -21.960 1.00 87.19 292 ALA A C 1
ATOM 2199 O O . ALA A 1 292 ? -0.467 0.399 -22.419 1.00 87.19 292 ALA A O 1
ATOM 2200 N N . LEU A 1 293 ? -2.155 1.324 -21.254 1.00 87.75 293 LEU A N 1
ATOM 2201 C CA . LEU A 1 293 ? -2.935 0.093 -21.146 1.00 87.75 293 LEU A CA 1
ATOM 2202 C C . LEU A 1 293 ? -3.667 -0.206 -22.455 1.00 87.75 293 LEU A C 1
ATOM 2204 O O . LEU A 1 293 ? -4.147 0.705 -23.136 1.00 87.75 293 LEU A O 1
ATOM 2208 N N . ALA A 1 294 ? -3.827 -1.491 -22.766 1.00 89.00 294 ALA A N 1
ATOM 2209 C CA . ALA A 1 294 ? -4.667 -1.905 -23.881 1.00 89.00 294 ALA A CA 1
ATOM 2210 C C . ALA A 1 294 ? -6.147 -1.550 -23.611 1.00 89.00 294 ALA A C 1
ATOM 2212 O O . ALA A 1 294 ? -6.592 -1.618 -22.461 1.00 89.00 294 ALA A O 1
ATOM 2213 N N . PRO A 1 295 ? -6.963 -1.257 -24.643 1.00 90.12 295 PRO A N 1
ATOM 2214 C CA . PRO A 1 295 ? -8.389 -0.954 -24.467 1.00 90.12 295 PRO A CA 1
ATOM 2215 C C . PRO A 1 295 ? -9.157 -2.021 -23.670 1.00 90.12 295 PRO A C 1
ATOM 2217 O O . PRO A 1 295 ? -10.001 -1.701 -22.837 1.00 90.12 295 PRO A O 1
ATOM 2220 N N . ALA A 1 296 ? -8.810 -3.298 -23.860 1.00 89.88 296 ALA A N 1
ATOM 2221 C CA . A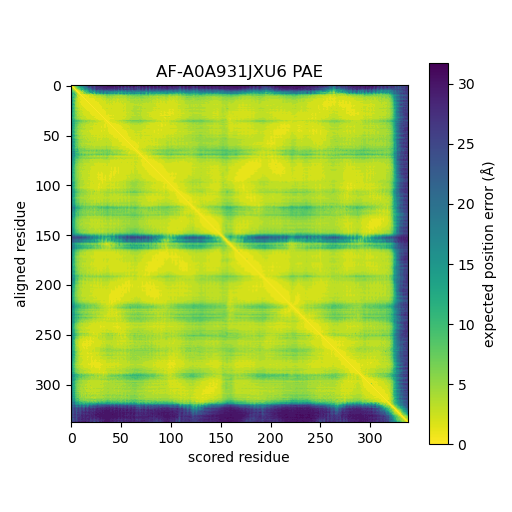LA A 1 296 ? -9.412 -4.400 -23.116 1.00 89.88 296 ALA A CA 1
ATOM 2222 C C . ALA A 1 296 ? -9.078 -4.371 -21.611 1.00 89.88 296 ALA A C 1
ATOM 2224 O O . ALA A 1 296 ? -9.912 -4.759 -20.795 1.00 89.88 296 ALA A O 1
ATOM 2225 N N . GLN A 1 297 ? -7.898 -3.869 -21.225 1.00 91.44 297 GLN A N 1
ATOM 2226 C CA . GLN A 1 297 ? -7.530 -3.700 -19.817 1.00 91.44 297 GLN A CA 1
ATOM 2227 C C . GLN A 1 297 ? -8.316 -2.557 -19.168 1.00 91.44 297 GLN A C 1
ATOM 2229 O O . GLN A 1 297 ? -8.708 -2.683 -18.013 1.00 91.44 297 GLN A O 1
ATOM 2234 N N . TRP A 1 298 ? -8.620 -1.480 -19.901 1.00 93.38 298 TRP A N 1
ATOM 2235 C CA . TRP A 1 298 ? -9.518 -0.429 -19.405 1.00 93.38 298 TRP A CA 1
ATOM 2236 C C . TRP A 1 298 ? -10.928 -0.965 -19.151 1.00 93.38 298 TRP A C 1
ATOM 2238 O O . TRP A 1 298 ? -11.490 -0.730 -18.082 1.00 93.38 298 TRP A O 1
ATOM 2248 N N . ALA A 1 299 ? -11.477 -1.731 -20.099 1.00 93.75 299 ALA A N 1
ATOM 2249 C CA . ALA A 1 299 ? -12.789 -2.356 -19.944 1.00 93.75 299 ALA A CA 1
ATOM 2250 C C . ALA A 1 299 ? -12.814 -3.352 -18.770 1.00 93.75 299 ALA A C 1
ATOM 2252 O O . ALA A 1 299 ? -13.713 -3.296 -17.929 1.00 93.75 299 ALA A O 1
ATOM 2253 N N . GLY A 1 300 ? -11.795 -4.212 -18.666 1.00 94.38 300 GLY A N 1
ATOM 2254 C CA . GLY A 1 300 ? -11.632 -5.146 -17.550 1.00 94.38 300 GLY A CA 1
ATOM 2255 C C . GLY A 1 300 ? -11.505 -4.435 -16.203 1.00 94.38 300 GLY A C 1
ATOM 2256 O O . GLY A 1 300 ? -12.194 -4.778 -15.243 1.00 94.38 300 GLY A O 1
ATOM 2257 N N . GLY A 1 301 ? -10.696 -3.378 -16.140 1.00 92.69 301 GLY A N 1
ATOM 2258 C CA . GLY A 1 301 ? -10.542 -2.562 -14.941 1.00 92.69 301 GLY A CA 1
ATOM 2259 C C . GLY A 1 301 ? -11.851 -1.895 -14.531 1.00 92.69 301 GLY A C 1
ATOM 2260 O O . GLY A 1 301 ? -12.169 -1.846 -13.342 1.00 92.69 301 GLY A O 1
ATOM 2261 N N . GLY A 1 302 ? -12.633 -1.424 -15.509 1.00 94.69 302 GLY A N 1
ATOM 2262 C CA . GLY A 1 302 ? -13.933 -0.797 -15.274 1.00 94.69 302 GLY A CA 1
ATOM 2263 C C . GLY A 1 302 ? -14.905 -1.791 -14.656 1.00 94.69 302 GLY A C 1
ATOM 2264 O O . GLY A 1 302 ? -15.484 -1.521 -13.606 1.00 94.69 302 GLY A O 1
ATOM 2265 N N . MET A 1 303 ? -14.981 -2.988 -15.240 1.00 95.56 303 MET A N 1
ATOM 2266 C CA . MET A 1 303 ? -15.775 -4.097 -14.714 1.00 95.56 303 MET A CA 1
ATOM 2267 C C . MET A 1 303 ? -15.377 -4.463 -13.278 1.00 95.56 303 MET A C 1
ATOM 2269 O O . MET A 1 303 ? -16.247 -4.622 -12.418 1.00 95.56 303 MET A O 1
ATOM 2273 N N . ALA A 1 304 ? -14.072 -4.525 -12.992 1.00 93.69 304 ALA A N 1
ATOM 2274 C CA . ALA A 1 304 ? -13.580 -4.849 -11.659 1.00 93.69 304 ALA A CA 1
ATOM 2275 C C . ALA A 1 304 ? -13.954 -3.786 -10.615 1.00 93.69 304 ALA A C 1
ATOM 2277 O O . ALA A 1 304 ? -14.393 -4.130 -9.516 1.00 93.69 304 ALA A O 1
ATOM 2278 N N . ILE A 1 305 ? -13.833 -2.496 -10.944 1.00 91.75 305 ILE A N 1
ATOM 2279 C CA . ILE A 1 305 ? -14.253 -1.420 -10.037 1.00 91.75 305 ILE A CA 1
ATOM 2280 C C . ILE A 1 305 ? -15.761 -1.439 -9.825 1.00 91.75 305 ILE A C 1
ATOM 2282 O O . ILE A 1 305 ? -16.200 -1.328 -8.682 1.00 91.75 305 ILE A O 1
ATOM 2286 N N . THR A 1 306 ? -16.559 -1.630 -10.876 1.00 93.50 306 THR A N 1
ATOM 2287 C CA . THR A 1 306 ? -18.017 -1.746 -10.740 1.00 93.50 306 THR A CA 1
ATOM 2288 C C . THR A 1 306 ? -18.390 -2.883 -9.789 1.00 93.50 306 THR A C 1
ATOM 2290 O O . THR A 1 306 ? -19.197 -2.676 -8.883 1.00 93.50 306 THR A O 1
ATOM 2293 N N . GLY A 1 307 ? -17.757 -4.052 -9.926 1.00 93.62 307 GLY A N 1
ATOM 2294 C CA . GLY A 1 307 ? -17.962 -5.177 -9.014 1.00 93.62 307 GLY A CA 1
ATOM 2295 C C . GLY A 1 307 ? -17.562 -4.867 -7.568 1.00 93.62 307 GLY A C 1
ATOM 2296 O O . GLY A 1 307 ? -18.299 -5.187 -6.634 1.00 93.62 307 GLY A O 1
ATOM 2297 N N . ALA A 1 308 ? -16.434 -4.181 -7.369 1.00 91.31 308 ALA A N 1
ATOM 2298 C CA . ALA A 1 308 ? -15.983 -3.776 -6.042 1.00 91.31 308 ALA A CA 1
ATOM 2299 C C . ALA A 1 308 ? -16.913 -2.741 -5.388 1.00 91.31 308 ALA A C 1
ATOM 2301 O O . ALA A 1 308 ? -17.242 -2.863 -4.208 1.00 91.31 308 ALA A O 1
ATOM 2302 N N . CYS A 1 309 ? -17.372 -1.747 -6.147 1.00 90.00 309 CYS A N 1
ATOM 2303 C CA . CYS A 1 309 ? -18.345 -0.761 -5.686 1.00 90.00 309 CYS A CA 1
ATOM 2304 C C . CYS A 1 309 ? -19.688 -1.415 -5.343 1.00 90.00 309 CYS A C 1
ATOM 2306 O O . CYS A 1 309 ? -20.291 -1.054 -4.334 1.00 90.00 309 CYS A O 1
ATOM 2308 N N . LEU A 1 310 ? -20.129 -2.410 -6.122 1.00 92.50 310 LEU A N 1
ATOM 2309 C CA . LEU A 1 310 ? -21.329 -3.190 -5.817 1.00 92.50 310 LEU A CA 1
ATOM 2310 C C . LEU A 1 310 ? -21.189 -3.933 -4.480 1.00 92.50 310 LEU A C 1
ATOM 2312 O O . LEU A 1 310 ? -22.095 -3.861 -3.653 1.00 92.50 310 LEU A O 1
ATOM 2316 N N . LEU A 1 311 ? -20.045 -4.579 -4.225 1.00 90.75 311 LEU A N 1
ATOM 2317 C CA . LEU A 1 311 ? -19.766 -5.234 -2.940 1.00 90.75 311 LEU A CA 1
ATOM 2318 C C . LEU A 1 311 ? -19.800 -4.250 -1.765 1.00 90.75 311 LEU A C 1
ATOM 2320 O O . LEU A 1 311 ? -20.465 -4.515 -0.761 1.00 90.75 311 LEU A O 1
ATOM 2324 N N . LEU A 1 312 ? -19.131 -3.102 -1.902 1.00 87.56 312 LEU A N 1
ATOM 2325 C CA . LEU A 1 312 ? -19.134 -2.050 -0.880 1.00 87.56 312 LEU A CA 1
ATOM 2326 C C . LEU A 1 312 ? -20.547 -1.507 -0.632 1.00 87.56 312 LEU A C 1
ATOM 2328 O O . LEU A 1 312 ? -20.923 -1.263 0.514 1.00 87.56 312 LEU A O 1
ATOM 2332 N N . TRP A 1 313 ? -21.349 -1.353 -1.687 1.00 88.50 313 TRP A N 1
ATOM 2333 C CA . TRP A 1 313 ? -22.729 -0.889 -1.584 1.00 88.50 313 TRP A CA 1
ATOM 2334 C C . TRP A 1 313 ? -23.630 -1.892 -0.855 1.00 88.50 313 TRP A C 1
ATOM 2336 O O . TRP A 1 313 ? -24.390 -1.499 0.033 1.00 88.50 313 TRP A O 1
ATOM 2346 N N . VAL A 1 314 ? -23.511 -3.190 -1.157 1.00 91.06 314 VAL A N 1
ATOM 2347 C CA . VAL A 1 314 ? -24.251 -4.240 -0.435 1.00 91.06 314 VAL A CA 1
ATOM 2348 C C . VAL A 1 314 ? -23.841 -4.262 1.040 1.00 91.06 314 VAL A C 1
ATOM 2350 O O . VAL A 1 314 ? -24.708 -4.273 1.915 1.00 91.06 314 VAL A O 1
ATOM 2353 N N . GLN A 1 315 ? -22.540 -4.192 1.334 1.00 87.25 315 GLN A N 1
ATOM 2354 C CA . GLN A 1 315 ? -22.032 -4.149 2.708 1.00 87.25 315 GLN A CA 1
ATOM 2355 C C . GLN A 1 315 ? -22.557 -2.928 3.479 1.00 87.25 315 GLN A C 1
ATOM 2357 O O . GLN A 1 315 ? -22.985 -3.037 4.634 1.00 87.25 315 GLN A O 1
ATOM 2362 N N . TRP A 1 316 ? -22.579 -1.761 2.836 1.00 86.75 316 TRP A N 1
ATOM 2363 C CA . TRP A 1 316 ? -23.129 -0.543 3.423 1.00 86.75 316 TRP A CA 1
ATOM 2364 C C . TRP A 1 316 ? -24.632 -0.673 3.716 1.00 86.75 316 TRP A C 1
ATOM 2366 O O . TRP A 1 316 ? -25.083 -0.335 4.813 1.00 86.75 316 TRP A O 1
ATOM 2376 N N . GLY A 1 317 ? -25.405 -1.244 2.791 1.00 87.62 317 GLY A N 1
ATOM 2377 C CA . GLY A 1 317 ? -26.833 -1.496 2.995 1.00 87.62 317 GLY A CA 1
ATOM 2378 C C . GLY A 1 317 ? -27.118 -2.453 4.159 1.00 87.62 317 GLY A C 1
ATOM 2379 O O . GLY A 1 317 ? -28.028 -2.210 4.951 1.00 87.62 317 GLY A O 1
ATOM 2380 N N . LEU A 1 318 ? -26.322 -3.516 4.304 1.00 86.38 318 LEU A N 1
ATOM 2381 C CA . LEU A 1 318 ? -26.466 -4.488 5.394 1.00 86.38 318 LEU A CA 1
ATOM 2382 C C . LEU A 1 318 ? -26.103 -3.894 6.761 1.00 86.38 318 LEU A C 1
ATOM 2384 O O . LEU A 1 318 ? -26.839 -4.085 7.726 1.00 86.38 318 LEU A O 1
ATOM 2388 N N . SER A 1 319 ? -25.011 -3.133 6.840 1.00 80.94 319 SER A N 1
ATOM 2389 C CA . SER A 1 319 ? -24.591 -2.465 8.083 1.00 80.94 319 SER A CA 1
ATOM 2390 C C . SER A 1 319 ? -25.561 -1.369 8.534 1.00 80.94 319 SER A C 1
ATOM 2392 O O . SER A 1 319 ? -25.763 -1.185 9.733 1.00 80.94 319 SER A O 1
ATOM 2394 N N . SER A 1 320 ? -26.214 -0.684 7.592 1.00 78.69 320 SER A N 1
ATOM 2395 C CA . SER A 1 320 ? -27.208 0.354 7.895 1.00 78.69 320 SER A CA 1
ATOM 2396 C C . SER A 1 320 ? -28.506 -0.218 8.476 1.00 78.69 320 SER A C 1
ATOM 2398 O O . SER A 1 320 ? -29.129 0.420 9.315 1.00 78.69 320 SER A O 1
ATOM 2400 N N . ARG A 1 321 ? -28.888 -1.443 8.090 1.00 72.31 321 ARG A N 1
ATOM 2401 C CA . ARG A 1 321 ? -30.081 -2.143 8.608 1.00 72.31 321 ARG A CA 1
ATOM 2402 C C . ARG A 1 321 ? -29.910 -2.713 10.021 1.00 72.31 321 ARG A C 1
ATOM 2404 O O . ARG A 1 321 ? -30.901 -3.054 10.651 1.00 72.31 321 ARG A O 1
ATOM 2411 N N . GLY A 1 322 ? -28.671 -2.852 10.496 1.00 57.81 322 GLY A N 1
ATOM 2412 C CA . GLY A 1 322 ? -28.354 -3.401 11.818 1.00 57.81 322 GLY A CA 1
ATOM 2413 C C . GLY A 1 322 ? -28.266 -2.367 12.945 1.00 57.81 322 GLY A C 1
ATOM 2414 O O . GLY A 1 322 ? -28.034 -2.758 14.087 1.00 57.81 322 GLY A O 1
ATOM 2415 N N . LYS A 1 323 ? -28.415 -1.065 12.659 1.00 51.44 323 LYS A N 1
ATOM 2416 C CA . LYS A 1 323 ? -28.500 -0.038 13.707 1.00 51.44 323 LYS A CA 1
ATOM 2417 C C . LYS A 1 323 ? -29.900 -0.084 14.339 1.00 51.44 323 LYS A C 1
ATOM 2419 O O . LYS A 1 323 ? -30.869 -0.019 13.583 1.00 51.44 323 LYS A O 1
ATOM 2424 N N . PRO A 1 324 ? -30.032 -0.197 15.676 1.00 44.72 324 PRO A N 1
ATOM 2425 C CA . PRO A 1 324 ? -31.316 0.009 16.340 1.00 44.72 324 PRO A CA 1
ATOM 2426 C C . PRO A 1 324 ? -31.886 1.369 15.927 1.00 44.72 324 PRO A C 1
ATOM 2428 O O . PRO A 1 324 ? -31.118 2.320 15.774 1.00 44.72 324 PRO A O 1
ATOM 2431 N N . ALA A 1 325 ? -33.205 1.459 15.737 1.00 50.38 325 ALA A N 1
ATOM 2432 C CA . ALA A 1 325 ? -33.864 2.759 15.672 1.00 50.38 325 ALA A CA 1
ATOM 2433 C C . ALA A 1 325 ? -33.501 3.537 16.945 1.00 50.38 325 ALA A C 1
ATOM 2435 O O . ALA A 1 325 ? -33.487 2.938 18.026 1.00 50.38 325 ALA A O 1
ATOM 2436 N N . ASP A 1 326 ? -33.173 4.826 16.814 1.00 53.81 326 ASP A N 1
ATOM 2437 C CA . ASP A 1 326 ? -33.003 5.680 17.988 1.00 53.81 326 ASP A CA 1
ATOM 2438 C C . ASP A 1 326 ? -34.247 5.513 18.876 1.00 53.81 326 ASP A C 1
ATOM 2440 O O . ASP A 1 326 ? -35.369 5.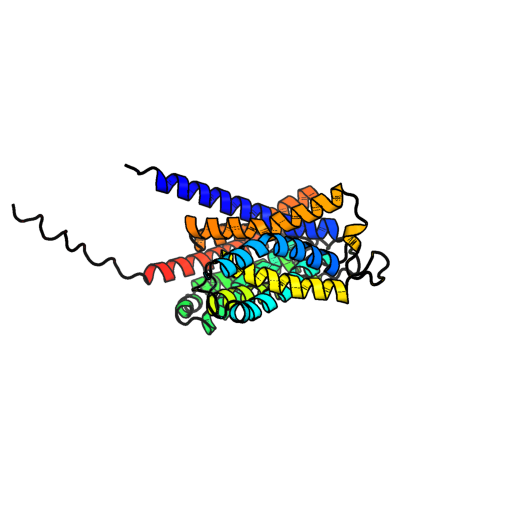496 18.350 1.00 53.81 326 ASP A O 1
ATOM 2444 N N . PRO A 1 327 ? -34.083 5.306 20.197 1.00 49.56 327 PRO A N 1
ATOM 2445 C CA . PRO A 1 327 ? -35.229 5.264 21.087 1.00 49.56 327 PRO A CA 1
ATOM 2446 C C . PRO A 1 327 ? -36.030 6.562 20.902 1.00 49.56 327 PRO A C 1
ATOM 2448 O O . PRO A 1 327 ? -35.417 7.622 20.743 1.00 49.56 327 PRO A O 1
ATOM 2451 N N . PRO A 1 328 ? -37.375 6.495 20.878 1.00 50.50 328 PRO A N 1
ATOM 2452 C CA . PRO A 1 328 ? -38.196 7.690 20.760 1.00 50.50 328 PRO A CA 1
ATOM 2453 C C . PRO A 1 328 ? -37.782 8.682 21.844 1.00 50.50 328 PRO A C 1
ATOM 2455 O O . PRO A 1 328 ? -37.592 8.295 22.998 1.00 50.50 328 PRO A O 1
ATOM 2458 N N . ASP A 1 329 ? -37.597 9.937 21.437 1.00 52.59 329 ASP A N 1
ATOM 2459 C CA . ASP A 1 329 ? -37.208 11.029 22.320 1.00 52.59 329 ASP A CA 1
ATOM 2460 C C . ASP A 1 329 ? -38.144 11.060 23.544 1.00 52.59 329 ASP A C 1
ATOM 2462 O O . ASP A 1 329 ? -39.345 11.313 23.383 1.00 52.59 329 ASP A O 1
ATOM 2466 N N . PRO A 1 330 ? -37.644 10.803 24.769 1.00 48.88 330 PRO A N 1
ATOM 2467 C CA . PRO A 1 330 ? -38.471 10.838 25.970 1.00 48.88 330 PRO A CA 1
ATOM 2468 C C .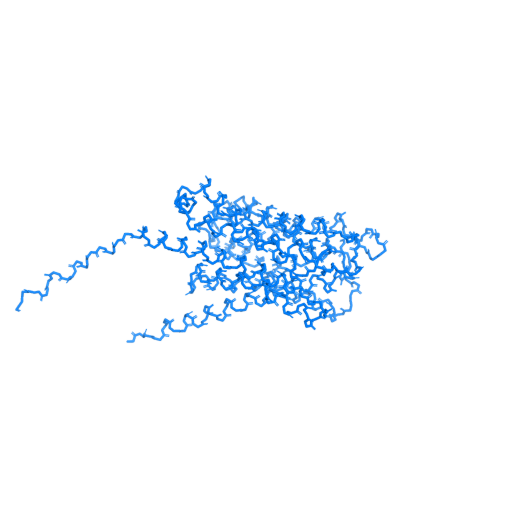 PRO A 1 330 ? -39.014 12.244 26.274 1.00 48.88 330 PRO A C 1
ATOM 2470 O O . PRO A 1 330 ? -39.887 12.381 27.130 1.00 48.88 330 PRO A O 1
ATOM 2473 N N . HIS A 1 331 ? -38.551 13.283 25.571 1.00 50.34 331 HIS A N 1
ATOM 2474 C CA . HIS A 1 331 ? -39.044 14.653 25.700 1.00 50.34 331 HIS A CA 1
ATOM 2475 C C . HIS A 1 331 ? -40.165 15.017 24.710 1.00 50.34 331 HIS A C 1
ATOM 2477 O O . HIS A 1 331 ? -40.781 16.069 24.869 1.00 50.34 331 HIS A O 1
ATOM 2483 N N . GLY A 1 332 ? -40.503 14.145 23.753 1.00 44.38 332 GLY A N 1
ATOM 2484 C CA . GLY A 1 332 ? -41.552 14.400 22.755 1.00 44.38 332 GLY A CA 1
ATOM 2485 C C . GLY A 1 332 ? -42.998 14.236 23.248 1.00 44.38 332 GLY A C 1
ATOM 2486 O O . GLY A 1 332 ? -43.922 14.566 22.515 1.00 44.38 332 GLY A O 1
ATOM 2487 N N . VAL A 1 333 ? -43.219 13.733 24.471 1.00 44.03 333 VAL A N 1
ATOM 2488 C CA . VAL A 1 333 ? -44.570 13.450 25.014 1.00 44.03 333 VAL A CA 1
ATOM 2489 C C . VAL A 1 333 ? -45.070 14.548 25.971 1.00 44.03 333 VAL A C 1
ATOM 2491 O O . VAL A 1 333 ? -46.232 14.547 26.359 1.00 44.03 333 VAL A O 1
ATOM 2494 N N . LEU A 1 334 ? -44.236 15.533 26.330 1.00 40.25 334 LEU A N 1
ATOM 2495 C CA . LEU A 1 334 ? -44.602 16.584 27.296 1.00 40.25 334 LEU A CA 1
ATOM 2496 C C . LEU A 1 334 ? -45.031 17.922 26.663 1.00 40.25 334 LEU A C 1
ATOM 2498 O O . LEU A 1 334 ? -45.127 18.911 27.381 1.00 40.25 334 LEU A O 1
ATOM 2502 N N . GLN A 1 335 ? -45.299 17.982 25.352 1.00 40.06 335 GLN A N 1
ATOM 2503 C CA . GLN A 1 335 ? -45.680 19.234 24.667 1.00 40.06 335 GLN A CA 1
ATOM 2504 C C . GLN A 1 335 ? -47.089 19.262 24.045 1.00 40.06 335 GLN A C 1
ATOM 2506 O O . GLN A 1 335 ? -47.425 20.240 23.391 1.00 40.06 335 GLN A O 1
ATOM 2511 N N . GLU A 1 336 ? -47.946 18.265 24.290 1.00 36.03 336 GLU A N 1
ATOM 2512 C CA . GLU A 1 336 ? -49.349 18.276 23.814 1.00 36.03 336 GLU A CA 1
ATOM 2513 C C . GLU A 1 336 ? -50.395 18.385 24.943 1.00 36.03 336 GLU A C 1
ATOM 2515 O O . GLU A 1 336 ? -51.535 17.948 24.797 1.00 36.03 336 GLU A O 1
ATOM 2520 N N . GLN A 1 337 ? -50.035 18.991 26.077 1.00 36.38 337 GLN A N 1
ATOM 2521 C CA . GLN A 1 337 ? -51.007 19.398 27.100 1.00 36.38 337 GLN A CA 1
ATOM 2522 C C . GLN A 1 337 ? -50.772 20.839 27.559 1.00 36.38 337 GLN A C 1
ATOM 2524 O O . GLN A 1 337 ? -50.413 21.056 28.711 1.00 36.38 337 GLN A O 1
ATOM 2529 N N . GLU A 1 338 ? -50.996 21.801 26.662 1.00 35.41 338 GLU A N 1
ATOM 2530 C CA . GLU A 1 338 ? -51.505 23.147 26.984 1.00 35.41 338 GLU A CA 1
ATOM 2531 C C . GLU A 1 338 ? -52.445 23.630 25.873 1.00 35.41 338 GLU A C 1
ATOM 2533 O O . GLU A 1 338 ? -52.087 23.473 24.682 1.00 35.41 338 GLU A O 1
#

Mean predicted aligned error: 6.4 Å

Solvent-accessible surface area (backbone atoms only — not comparable to full-atom values): 16703 Å² total; per-residue (Å²): 136,75,87,66,56,62,62,54,46,42,51,50,15,53,54,22,36,51,50,18,32,53,23,54,25,46,36,47,50,51,53,42,67,42,21,62,72,30,16,62,34,26,49,47,12,51,36,31,42,55,29,24,62,72,30,43,57,62,55,54,52,26,56,77,69,66,68,59,66,85,63,48,72,69,47,29,46,63,27,15,51,28,40,35,53,15,52,50,27,44,54,50,7,33,40,13,20,28,49,27,50,32,45,45,32,33,55,52,15,61,55,44,36,54,55,51,36,37,76,75,33,76,86,45,40,61,48,80,70,36,70,63,36,53,55,12,48,51,31,28,52,53,8,41,48,34,27,57,73,58,54,81,63,65,24,51,96,58,25,28,81,51,84,63,37,59,69,58,11,50,52,23,9,37,49,15,7,46,26,44,18,52,16,54,51,37,40,56,73,57,41,68,92,44,59,68,68,60,50,46,34,52,22,36,44,52,21,18,50,54,32,36,51,44,4,50,75,65,6,32,37,84,87,60,48,80,45,53,34,51,52,66,75,79,44,55,72,68,57,39,51,52,52,52,50,50,19,40,38,36,57,43,48,18,52,53,26,39,54,49,7,29,78,47,58,34,61,64,55,40,50,54,60,47,63,48,27,34,58,54,21,34,56,49,38,27,74,75,70,69,50,65,77,50,73,61,25,54,54,12,48,49,38,20,45,52,11,50,48,44,36,49,49,53,46,51,55,55,60,61,69,69,56,76,76,78,76,79,65,87,72,73,77,78,75,84,84,128

Sequence (338 aa):
MPSHDHTTSHRLGVITVVLTLLAWSSTPLFIQHFAHSLDVWSSNGWRYAFAAIIWAPVLIIGRVRRTLPKGLAWRALTPSIFNAAGQTAFALSFYHIDAATGSFGLRSQIIFVAIGAYFLFPSERALLRDARSWLGIVLVLVGLAATLFLSRAGGPAQAVGVHASHGLGIALAVGGGILFAGYSLEVRRRLNDVSPLVSFAAISQYTALFLVLGMLAFGQNAAGEHNFGAGPLDMSAGQFSLFVLSSVIGIALGHVWYYTAIARLGVAVSSGVVQLQPFVVAVAQMAVFGRALAPAQWAGGGMAITGACLLLWVQWGLSSRGKPADPPDPHGVLQEQE

Foldseek 3Di:
DDPPPLVVLQVLLVVLLVLLLVLQLCLLVLLQVCQQQWALLLLQLVLLVLQLVVLVCVVVVCVVVVVDDPCLLVLLQQLLVLVLLLSSLLSVLLNAAPSLLLVLLLLLLLVLLLVVCCVQPVLSVVLVVDPLLVLLNVLQVQLNCLQLVVWPGTHRPDGALDDHDSVSSSVSSNSSSNSVSSSVVSCCVRPVVPDLSSSLSSSSNSSSVSSLVSLQVLTAGSVRHRDRSCRLVPDDPVSNVVSSVSSCSNRNSSSVSLSSSCVRVNDLVSVLSSLCSSVSSQVVCCVPVVDHTDPSSVVSSVSSSVSSNSSSVSVVVSVVVPDPDDDPDPPPPPPPDD

pLDDT: mean 89.4, std 12.64, range [35.41, 98.44]

Secondary structure (DSSP, 8-state):
--TTHHHHHHHHHHHHHHHHHHHHHHHHHHHHHHTTTS-HHHHHHHHHHHHHHHHHHHHHHHHHTT-SPTTHHHHHHHHHHHHHHHHHHHHHHHHHB-HHHHHHHGGGHHHHHHHHHHHH-GGGHHHHHSHHHHHHHHHHHHHHHHHHHT---BS-SSBTTB---HHHHHHHHHHHHHHHHHHHHHHHHHSTTS-HHHHHHHHHHHHHHHHHHHHHHH-B-TTS-B-TT-GGGGS-HHHHHHHHHHHIIIIIIHHHHHHHHHHHH-HHHHHHHHTTHHHHHHHHHHHHH--PPPHHHHHHHHHHHHHHHHHHHHHHHHHHHTSPPPPP-TTTTSSS--

Nearest PDB structures (foldseek):
  6xbo-assembly1_A  TM=6.632E-01  e=8.109E-06  Mus musculus
  6oh3-assembly1_A  TM=6.474E-01  e=2.015E-05  Mus musculus
  6i1r-assembly1_B  TM=6.031E-01  e=7.396E-05  Zea mays
  6i1r-assembly1_A  TM=6.023E-01  e=7.396E-05  Zea mays
  6i1z-assembly1_A  TM=6.346E-01  e=1.685E-04  Zea mays